Protein AF-S4PXS1-F1 (afdb_monomer_lite)

Radius of gyration: 39.93 Å; chains: 1; bounding box: 100×90×99 Å

Structure (mmCIF, N/CA/C/O backbone):
data_AF-S4PXS1-F1
#
_entry.id   AF-S4PXS1-F1
#
loop_
_atom_site.group_PDB
_atom_site.id
_atom_site.type_symbol
_atom_site.label_atom_id
_atom_site.label_alt_id
_atom_site.label_comp_id
_atom_site.label_asym_id
_atom_site.label_entity_id
_atom_site.label_seq_id
_atom_site.pdbx_PDB_ins_code
_atom_site.Cartn_x
_atom_site.Cartn_y
_atom_site.Cartn_z
_atom_site.occupancy
_atom_site.B_iso_or_equiv
_atom_site.auth_seq_id
_atom_site.auth_comp_id
_atom_site.auth_asym_id
_atom_site.auth_atom_id
_atom_site.pdbx_PDB_model_num
ATOM 1 N N . MET A 1 1 ? 38.207 -12.300 36.850 1.00 47.91 1 MET A N 1
ATOM 2 C CA . MET A 1 1 ? 37.506 -12.781 35.640 1.00 47.91 1 MET A CA 1
ATOM 3 C C . MET A 1 1 ? 36.958 -11.563 34.927 1.00 47.91 1 MET A C 1
ATOM 5 O O . MET A 1 1 ? 36.254 -10.782 35.554 1.00 47.91 1 MET A O 1
ATOM 9 N N . SER A 1 2 ? 37.405 -11.334 33.696 1.00 56.84 2 SER A N 1
ATOM 10 C CA . SER A 1 2 ? 37.106 -10.133 32.914 1.00 56.84 2 SER A CA 1
ATOM 11 C C . SER A 1 2 ? 35.795 -10.315 32.141 1.00 56.84 2 SER A C 1
ATOM 13 O O . SER A 1 2 ? 35.506 -11.409 31.664 1.00 56.84 2 SER A O 1
ATOM 15 N N . LEU A 1 3 ? 35.026 -9.233 31.973 1.00 45.31 3 LEU A N 1
ATOM 16 C CA . LEU A 1 3 ? 33.774 -9.158 31.193 1.00 45.31 3 LEU A CA 1
ATOM 17 C C . LEU A 1 3 ? 33.919 -9.594 29.717 1.00 45.31 3 LEU A C 1
ATOM 19 O O . LEU A 1 3 ? 32.920 -9.806 29.034 1.00 45.31 3 LEU A O 1
ATOM 23 N N . SER A 1 4 ? 35.150 -9.761 29.230 1.00 55.12 4 SER A N 1
ATOM 24 C CA . SER A 1 4 ? 35.475 -10.297 27.903 1.00 55.12 4 SER A CA 1
ATOM 25 C C . SER A 1 4 ? 35.312 -11.815 27.774 1.00 55.12 4 SER A C 1
ATOM 27 O O . SER A 1 4 ? 35.159 -12.309 26.659 1.00 55.12 4 SER A O 1
ATOM 29 N N . ASP A 1 5 ? 35.328 -12.557 28.884 1.00 50.19 5 ASP A N 1
ATOM 30 C CA . ASP A 1 5 ? 35.364 -14.027 28.849 1.00 50.19 5 ASP A CA 1
ATOM 31 C C . ASP A 1 5 ? 33.956 -14.650 28.804 1.00 50.19 5 ASP A C 1
ATOM 33 O O . ASP A 1 5 ? 33.804 -15.807 28.425 1.00 50.19 5 ASP A O 1
ATOM 37 N N . TYR A 1 6 ? 32.912 -13.868 29.108 1.00 51.34 6 TYR A N 1
ATOM 38 C CA . TYR A 1 6 ? 31.511 -14.311 29.080 1.00 51.34 6 TYR A CA 1
ATOM 39 C C . TYR A 1 6 ? 30.915 -14.336 27.659 1.00 51.34 6 TYR A C 1
ATOM 41 O O . TYR A 1 6 ? 30.056 -15.152 27.350 1.00 51.34 6 TYR A O 1
ATOM 49 N N . TYR A 1 7 ? 31.411 -13.492 26.748 1.00 49.41 7 TYR A N 1
ATOM 50 C CA . TYR A 1 7 ? 30.866 -13.382 25.386 1.00 49.41 7 TYR A CA 1
ATOM 51 C C . TYR A 1 7 ? 31.387 -14.438 24.400 1.00 49.41 7 TYR A C 1
ATOM 53 O O . TYR A 1 7 ? 30.907 -14.513 23.270 1.00 49.41 7 TYR A O 1
ATOM 61 N N . LYS A 1 8 ? 32.362 -15.264 24.797 1.00 50.31 8 LYS A N 1
ATOM 62 C CA . LYS A 1 8 ? 32.968 -16.276 23.916 1.00 50.31 8 LYS A CA 1
ATOM 63 C C . LYS A 1 8 ? 32.328 -17.663 24.027 1.00 50.31 8 LYS A C 1
ATOM 65 O O . LYS A 1 8 ? 32.560 -18.486 23.151 1.00 50.31 8 LYS A O 1
ATOM 70 N N . SER A 1 9 ? 31.506 -17.917 25.049 1.00 45.53 9 SER A N 1
ATOM 71 C CA . SER A 1 9 ? 30.833 -19.210 25.250 1.00 45.53 9 SER A CA 1
ATOM 72 C C . SER A 1 9 ? 29.453 -19.321 24.593 1.00 45.53 9 SER A C 1
ATOM 74 O O . SER A 1 9 ? 28.929 -20.425 24.492 1.00 45.53 9 SER A O 1
ATOM 76 N N . GLU A 1 10 ? 28.863 -18.220 24.119 1.00 45.78 10 GLU A N 1
ATOM 77 C CA . GLU A 1 10 ? 27.509 -18.227 23.531 1.00 45.78 10 GLU A CA 1
ATOM 78 C C . GLU A 1 10 ? 27.481 -18.201 21.991 1.00 45.78 10 GLU A C 1
ATOM 80 O O . GLU A 1 10 ? 26.410 -18.278 21.393 1.00 45.78 10 GLU A O 1
ATOM 85 N N . ALA A 1 11 ? 28.639 -18.145 21.322 1.00 47.44 11 ALA A N 1
ATOM 86 C CA . ALA A 1 11 ? 28.707 -18.034 19.860 1.00 47.44 11 ALA A CA 1
ATOM 87 C C . ALA A 1 11 ? 28.770 -19.377 19.096 1.00 47.44 11 ALA A C 1
ATOM 89 O O . ALA A 1 11 ? 28.552 -19.374 17.888 1.00 47.44 11 ALA A O 1
ATOM 90 N N . ASP A 1 12 ? 29.000 -20.512 19.769 1.00 45.91 12 ASP A N 1
ATOM 91 C CA . ASP A 1 12 ? 29.207 -21.823 19.113 1.00 45.91 12 ASP A CA 1
ATOM 92 C C . ASP A 1 12 ? 28.036 -22.821 19.259 1.00 45.91 12 ASP A C 1
ATOM 94 O O . ASP A 1 12 ? 28.148 -23.977 18.853 1.00 45.91 12 ASP A O 1
ATOM 98 N N . SER A 1 13 ? 26.877 -22.401 19.787 1.00 46.81 13 SER A N 1
ATOM 99 C CA . SER A 1 13 ? 25.708 -23.288 19.982 1.00 46.81 13 SER A CA 1
ATOM 100 C C . SER A 1 13 ? 24.503 -22.951 19.094 1.00 46.81 13 SER A C 1
ATOM 102 O O . SER A 1 13 ? 23.347 -23.120 19.478 1.00 46.81 13 SER A O 1
ATOM 104 N N . LEU A 1 14 ? 24.746 -22.479 17.873 1.00 50.00 14 LEU A N 1
ATOM 105 C CA . LEU A 1 14 ? 23.713 -22.351 16.846 1.00 50.00 14 LEU A CA 1
ATOM 106 C C . LEU A 1 14 ? 24.287 -22.854 15.523 1.00 50.00 14 LEU A C 1
ATOM 108 O O . LEU A 1 14 ? 25.248 -22.283 15.027 1.00 50.00 14 LEU A O 1
ATOM 112 N N . MET A 1 15 ? 23.647 -23.894 14.969 1.00 49.75 15 MET A N 1
ATOM 113 C CA . MET A 1 15 ? 23.763 -24.454 13.605 1.00 49.75 15 MET A CA 1
ATOM 114 C C . MET A 1 15 ? 24.253 -25.912 13.513 1.00 49.75 15 MET A C 1
ATOM 116 O O . MET A 1 15 ? 25.285 -26.186 12.913 1.00 49.75 15 MET A O 1
ATOM 120 N N . THR A 1 16 ? 23.440 -26.885 13.948 1.00 44.56 16 THR A N 1
ATOM 121 C CA . THR A 1 16 ? 23.387 -28.204 13.276 1.00 44.56 16 THR A CA 1
ATOM 122 C C . THR A 1 16 ? 21.965 -28.786 13.290 1.00 44.56 16 THR A C 1
ATOM 124 O O . THR A 1 16 ? 21.557 -29.478 14.214 1.00 44.56 16 THR A O 1
ATOM 127 N N . ASN A 1 17 ? 21.191 -28.552 12.226 1.00 40.53 17 ASN A N 1
ATOM 128 C CA . ASN A 1 17 ? 19.991 -29.348 11.948 1.00 40.53 17 ASN A CA 1
ATOM 129 C C . ASN A 1 17 ? 20.410 -30.605 11.169 1.00 40.53 17 ASN A C 1
ATOM 131 O O . ASN A 1 17 ? 20.487 -30.590 9.941 1.00 40.53 17 ASN A O 1
ATOM 135 N N . LYS A 1 18 ? 20.716 -31.689 11.889 1.00 44.00 18 LYS A N 1
ATOM 136 C CA . LYS A 1 18 ? 20.795 -33.047 11.330 1.00 44.00 18 LYS A CA 1
ATOM 137 C C . LYS A 1 18 ? 19.381 -33.629 11.267 1.00 44.00 18 LYS A C 1
ATOM 139 O O . LYS A 1 18 ? 18.701 -33.709 12.285 1.00 44.00 18 LYS A O 1
ATOM 144 N N . ALA A 1 19 ? 18.947 -34.038 10.078 1.00 47.81 19 ALA A N 1
ATOM 145 C CA . ALA A 1 19 ? 17.716 -34.803 9.898 1.00 47.81 19 ALA A CA 1
ATOM 146 C C . ALA A 1 19 ? 17.861 -36.204 10.530 1.00 47.81 19 ALA A C 1
ATOM 148 O O . ALA A 1 19 ? 18.870 -36.863 10.267 1.00 47.81 19 ALA A O 1
ATOM 149 N N . PRO A 1 20 ? 16.885 -36.700 11.313 1.00 44.72 20 PRO A N 1
ATOM 150 C CA . PRO A 1 20 ? 16.884 -38.091 11.732 1.00 44.72 20 PRO A CA 1
ATOM 151 C C . PRO A 1 20 ? 16.195 -38.959 10.670 1.00 44.72 20 PRO A C 1
ATOM 153 O O . PRO A 1 20 ? 15.005 -38.822 10.387 1.00 44.72 20 PRO A O 1
ATOM 156 N N . LEU A 1 21 ? 16.971 -39.868 10.081 1.00 42.31 21 LEU A N 1
ATOM 157 C CA . LEU A 1 21 ? 16.465 -41.060 9.409 1.00 42.31 21 LEU A CA 1
ATOM 158 C C . LEU A 1 21 ? 16.008 -42.064 10.477 1.00 42.31 21 LEU A C 1
ATOM 160 O O . LEU A 1 21 ? 16.771 -42.367 11.390 1.00 42.31 21 LEU A O 1
ATOM 164 N N . GLY A 1 22 ? 14.806 -42.619 10.313 1.00 39.38 22 GLY A N 1
ATOM 165 C CA . GLY A 1 22 ? 14.384 -43.852 10.983 1.00 39.38 22 GLY A CA 1
ATOM 166 C C . GLY A 1 22 ? 13.261 -43.689 12.006 1.00 39.38 22 GLY A C 1
ATOM 167 O O . GLY A 1 22 ? 13.506 -43.427 13.177 1.00 39.38 22 GLY A O 1
ATOM 168 N N . ALA A 1 23 ? 12.026 -43.962 11.583 1.00 35.59 23 ALA A N 1
ATOM 169 C CA . ALA A 1 23 ? 10.961 -44.394 12.481 1.00 35.59 23 ALA A CA 1
ATOM 170 C C . ALA A 1 23 ? 10.173 -45.513 11.791 1.00 35.59 23 ALA A C 1
ATOM 172 O O . ALA A 1 23 ? 9.651 -45.338 10.690 1.00 35.59 23 ALA A O 1
ATOM 173 N N . GLY A 1 24 ? 10.192 -46.689 12.418 1.00 34.38 24 GLY A N 1
ATOM 174 C CA . GLY A 1 24 ? 9.556 -47.909 11.942 1.00 34.38 24 GLY A CA 1
ATOM 175 C C . GLY A 1 24 ? 8.029 -47.880 12.013 1.00 34.38 24 GLY A C 1
ATOM 176 O O . GLY A 1 24 ? 7.409 -46.987 12.587 1.00 34.38 24 GLY A O 1
ATOM 177 N N . ALA A 1 25 ? 7.437 -48.906 11.408 1.00 42.06 25 ALA A N 1
ATOM 178 C CA . ALA A 1 25 ? 6.004 -49.139 11.368 1.00 42.06 25 ALA A CA 1
ATOM 179 C C . ALA A 1 25 ? 5.451 -49.511 12.753 1.00 42.06 25 ALA A C 1
ATOM 181 O O . ALA A 1 25 ? 5.918 -50.467 13.368 1.00 42.06 25 ALA A O 1
ATOM 182 N N . MET A 1 26 ? 4.400 -48.816 13.196 1.00 39.91 26 MET A N 1
ATOM 183 C CA . MET A 1 26 ? 3.559 -49.243 14.314 1.00 39.91 26 MET A CA 1
ATOM 184 C C . MET A 1 26 ? 2.088 -49.244 13.895 1.00 39.91 26 MET A C 1
ATOM 186 O O . MET A 1 26 ? 1.583 -48.299 13.290 1.00 39.91 26 MET A O 1
ATOM 190 N N . LYS A 1 27 ? 1.444 -50.378 14.182 1.00 38.44 27 LYS A N 1
ATOM 191 C CA . LYS A 1 27 ? 0.031 -50.695 13.949 1.00 38.44 27 LYS A CA 1
ATOM 192 C C . LYS A 1 27 ? -0.872 -49.944 14.941 1.00 38.44 27 LYS A C 1
ATOM 194 O O . LYS A 1 27 ? -0.401 -49.420 15.943 1.00 38.44 27 LYS A O 1
ATOM 199 N N . GLY A 1 28 ? -2.166 -49.891 14.613 1.00 37.16 28 GLY A N 1
ATOM 200 C CA . GLY A 1 28 ? -3.180 -49.020 15.217 1.00 37.16 28 GLY A CA 1
ATOM 201 C C . GLY A 1 28 ? -3.486 -49.243 16.701 1.00 37.16 28 GLY A C 1
ATOM 202 O O . GLY A 1 28 ? -3.228 -50.313 17.234 1.00 37.16 28 GLY A O 1
ATOM 203 N N . ASN A 1 29 ? -4.116 -48.257 17.350 1.00 34.06 29 ASN A N 1
ATOM 204 C CA . ASN A 1 29 ? -5.573 -48.233 17.548 1.00 34.06 29 ASN A CA 1
ATOM 205 C C . ASN A 1 29 ? -6.052 -46.860 18.091 1.00 34.06 29 ASN A C 1
ATOM 207 O O . ASN A 1 29 ? -5.379 -46.251 18.912 1.00 34.06 29 ASN A O 1
ATOM 211 N N . THR A 1 30 ? -7.224 -46.425 17.611 1.00 42.91 30 THR A N 1
ATOM 212 C CA . THR A 1 30 ? -8.261 -45.545 18.216 1.00 42.91 30 THR A CA 1
ATOM 213 C C . THR A 1 30 ? -7.906 -44.305 19.061 1.00 42.91 30 THR A C 1
ATOM 215 O O . THR A 1 30 ? -7.414 -44.420 20.178 1.00 42.91 30 THR A O 1
ATOM 218 N N . GLY A 1 31 ? -8.402 -43.134 18.626 1.00 34.78 31 GLY A N 1
ATOM 219 C CA . GLY A 1 31 ? -8.625 -41.961 19.487 1.00 34.78 31 GLY A CA 1
ATOM 220 C C . GLY A 1 31 ? -9.118 -40.729 18.716 1.00 34.78 31 GLY A C 1
ATOM 221 O O . GLY A 1 31 ? -8.363 -40.112 17.978 1.00 34.78 31 GLY A O 1
ATOM 222 N N . LEU A 1 32 ? -10.403 -40.407 18.859 1.00 44.47 32 LEU A N 1
ATOM 223 C CA . LEU A 1 32 ? -11.134 -39.283 18.258 1.00 44.47 32 LEU A CA 1
ATOM 224 C C . LEU A 1 32 ? -10.463 -37.914 18.465 1.00 44.47 32 LEU A C 1
ATOM 226 O O . LEU A 1 32 ? -10.282 -37.550 19.613 1.00 44.47 32 LEU A O 1
ATOM 230 N N . LEU A 1 33 ? -10.246 -37.138 17.391 1.00 34.84 33 LEU A N 1
ATOM 231 C CA . LEU A 1 33 ? -10.458 -35.675 17.290 1.00 34.84 33 LEU A CA 1
ATOM 232 C C . LEU A 1 33 ? -10.360 -35.272 15.797 1.00 34.84 33 LEU A C 1
ATOM 234 O O . LEU A 1 33 ? -9.274 -35.069 15.261 1.00 34.84 33 LEU A O 1
ATOM 238 N N . HIS A 1 34 ? -11.498 -35.198 15.095 1.00 39.75 34 HIS A N 1
ATOM 239 C CA . HIS A 1 34 ? -11.547 -34.722 13.706 1.00 39.75 34 HIS A CA 1
ATOM 240 C C . HIS A 1 34 ? -11.561 -33.188 13.665 1.00 39.75 34 HIS A C 1
ATOM 242 O O . HIS A 1 34 ? -12.463 -32.547 14.199 1.00 39.75 34 HIS A O 1
ATOM 248 N N . SER A 1 35 ? -10.577 -32.609 12.980 1.00 38.78 35 SER A N 1
ATOM 249 C CA . SER A 1 35 ? -10.594 -31.229 12.498 1.00 38.78 35 SER A CA 1
ATOM 250 C C . SER A 1 35 ? -11.645 -31.071 11.384 1.00 38.78 35 SER A C 1
ATOM 252 O O . SER A 1 35 ? -11.821 -31.993 10.578 1.00 38.78 35 SER A O 1
ATOM 254 N N . PRO A 1 36 ? -12.351 -29.928 11.268 1.00 45.66 36 PRO A N 1
ATOM 255 C CA . PRO A 1 36 ? -13.297 -29.719 10.180 1.00 45.66 36 PRO A CA 1
ATOM 256 C C . PRO A 1 36 ? -12.521 -29.424 8.892 1.00 45.66 36 PRO A C 1
ATOM 258 O O . PRO A 1 36 ? -12.294 -28.279 8.505 1.00 45.66 36 PRO A O 1
ATOM 261 N N . THR A 1 37 ? -12.089 -30.484 8.215 1.00 43.41 37 THR A N 1
ATOM 262 C CA . THR A 1 37 ? -11.590 -30.396 6.845 1.00 43.41 37 THR A CA 1
ATOM 263 C C . THR A 1 37 ? -12.797 -30.156 5.945 1.00 43.41 37 THR A C 1
ATOM 265 O O . THR A 1 37 ? -13.594 -31.062 5.708 1.00 43.41 37 THR A O 1
ATOM 268 N N . ALA A 1 38 ? -12.963 -2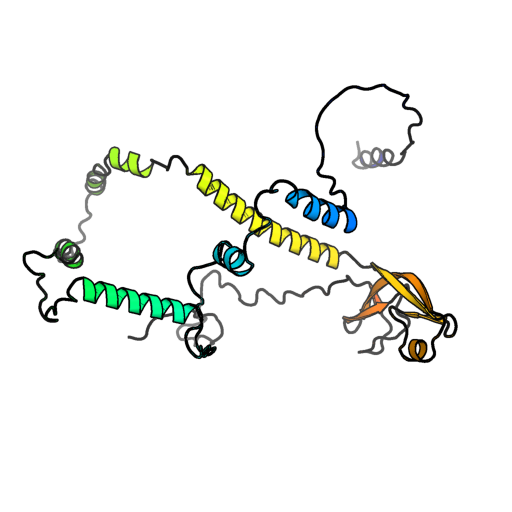8.926 5.458 1.00 49.62 38 ALA A N 1
ATOM 269 C CA . ALA A 1 38 ? -13.965 -28.594 4.452 1.00 49.62 38 ALA A CA 1
ATOM 270 C C . ALA A 1 38 ? -13.635 -29.329 3.142 1.00 49.62 38 ALA A C 1
ATOM 272 O O . ALA A 1 38 ? -12.914 -28.820 2.282 1.00 49.62 38 ALA A O 1
ATOM 273 N N . GLN A 1 39 ? -14.150 -30.549 2.991 1.00 53.81 39 GLN A N 1
ATOM 274 C CA . GLN A 1 39 ? -14.165 -31.243 1.711 1.00 53.81 39 GLN A CA 1
ATOM 275 C C . GLN A 1 39 ? -15.005 -30.402 0.744 1.00 53.81 39 GLN A C 1
ATOM 277 O O . GLN A 1 39 ? -16.211 -30.227 0.923 1.00 53.81 39 GLN A O 1
ATOM 282 N N . ARG A 1 40 ? -14.351 -29.819 -0.266 1.00 54.81 40 ARG A N 1
ATOM 283 C CA . ARG A 1 40 ? -15.022 -29.135 -1.374 1.00 54.81 40 ARG A CA 1
ATOM 284 C C . ARG A 1 40 ? -15.796 -30.179 -2.175 1.00 54.81 40 ARG A C 1
ATOM 286 O O . ARG A 1 40 ? -15.247 -30.796 -3.081 1.00 54.81 40 ARG A O 1
ATOM 293 N N . LEU A 1 41 ? -17.059 -30.385 -1.815 1.00 64.44 41 LEU A N 1
ATOM 294 C CA . LEU A 1 41 ? -17.999 -31.136 -2.638 1.00 64.44 41 LEU A CA 1
ATOM 295 C C . LEU A 1 41 ? -18.102 -30.452 -4.002 1.00 64.44 41 LEU A C 1
ATOM 297 O O . LEU A 1 41 ? -18.240 -29.229 -4.085 1.00 64.44 41 LEU A O 1
ATOM 301 N N . THR A 1 42 ? -18.011 -31.246 -5.061 1.00 72.38 42 THR A N 1
ATOM 302 C CA . THR A 1 42 ? -18.202 -30.768 -6.433 1.00 72.38 42 THR A CA 1
ATOM 303 C C . THR A 1 42 ? -19.670 -30.386 -6.643 1.00 72.38 42 THR A C 1
ATOM 305 O O . THR A 1 42 ? -20.563 -30.961 -6.015 1.00 72.38 42 THR A O 1
ATOM 308 N N . ASP A 1 43 ? -19.949 -29.400 -7.501 1.00 61.31 43 ASP A N 1
ATOM 309 C CA . ASP A 1 43 ? -21.316 -28.879 -7.688 1.00 61.31 43 ASP A CA 1
ATOM 310 C C . ASP A 1 43 ? -22.316 -29.957 -8.139 1.00 61.31 43 ASP A C 1
ATOM 312 O O . ASP A 1 43 ? -23.495 -29.908 -7.789 1.00 61.31 43 ASP A O 1
ATOM 316 N N . THR A 1 44 ? -21.839 -31.003 -8.815 1.00 72.38 44 THR A N 1
ATOM 317 C CA . THR A 1 44 ? -22.640 -32.174 -9.191 1.00 72.38 44 THR A CA 1
ATOM 318 C C . THR A 1 44 ? -23.119 -32.979 -7.978 1.00 72.38 44 THR A C 1
ATOM 320 O O . THR A 1 44 ? -24.274 -33.400 -7.945 1.00 72.38 44 THR A O 1
ATOM 323 N N . GLN A 1 45 ? -22.289 -33.132 -6.941 1.00 70.75 45 GLN A N 1
ATOM 324 C CA . GLN A 1 45 ? -22.657 -33.811 -5.690 1.00 70.75 45 GLN A CA 1
ATOM 325 C C . GLN A 1 45 ? -23.611 -32.978 -4.822 1.00 70.75 45 GLN A C 1
ATOM 327 O O . GLN A 1 45 ? -24.411 -33.519 -4.059 1.00 70.75 45 GLN A O 1
ATOM 332 N N . ARG A 1 46 ? -23.569 -31.646 -4.941 1.00 69.81 46 ARG A N 1
ATOM 333 C CA . ARG A 1 46 ? -24.543 -30.764 -4.279 1.00 69.81 46 ARG A CA 1
ATOM 334 C C . ARG A 1 46 ? -25.931 -30.881 -4.906 1.00 69.81 46 ARG A C 1
ATOM 336 O O . ARG A 1 46 ? -26.923 -30.953 -4.183 1.00 69.81 46 ARG A O 1
ATOM 343 N N . LEU A 1 47 ? -25.996 -30.959 -6.234 1.00 69.00 47 LEU A N 1
ATOM 344 C CA . LEU A 1 47 ? -27.249 -31.109 -6.979 1.00 69.00 47 LEU A CA 1
ATOM 345 C C . LEU A 1 47 ? -27.904 -32.486 -6.764 1.00 69.00 47 LEU A C 1
ATOM 347 O O . LEU A 1 47 ? -29.127 -32.574 -6.632 1.00 69.00 47 LEU A O 1
ATOM 351 N N . SER A 1 48 ? -27.119 -33.562 -6.652 1.00 69.88 48 SER A N 1
ATOM 352 C CA . SER A 1 48 ? -27.657 -34.900 -6.352 1.00 69.88 48 SER A 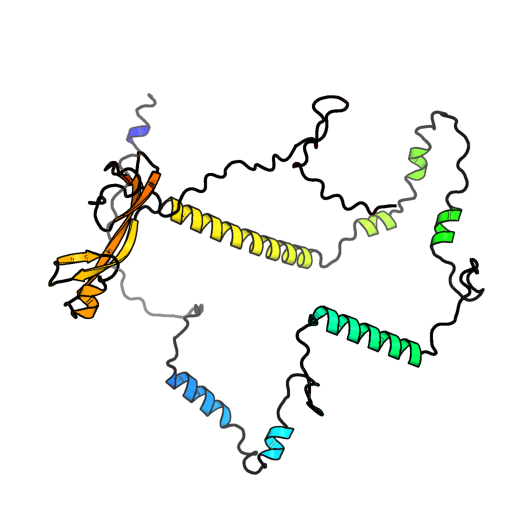CA 1
ATOM 353 C C . SER A 1 48 ? -28.213 -35.017 -4.925 1.00 69.88 48 SER A C 1
ATOM 355 O O . SER A 1 48 ? -29.210 -35.700 -4.694 1.00 69.88 48 SER A O 1
ATOM 357 N N . ASN A 1 49 ? -27.632 -34.301 -3.960 1.00 70.44 49 ASN A N 1
ATOM 358 C CA . ASN A 1 49 ? -28.138 -34.291 -2.586 1.00 70.44 49 ASN A CA 1
ATOM 359 C C . ASN A 1 49 ? -29.446 -33.498 -2.443 1.00 70.44 49 ASN A C 1
ATOM 361 O O . ASN A 1 49 ? -30.323 -33.909 -1.689 1.00 70.44 49 ASN A O 1
ATOM 365 N N . LEU A 1 50 ? -29.631 -32.419 -3.212 1.00 62.03 50 LEU A N 1
ATOM 366 C CA . LEU A 1 50 ? -30.894 -31.667 -3.252 1.00 62.03 50 LEU A CA 1
ATOM 367 C C . LEU A 1 50 ? -32.048 -32.482 -3.856 1.00 62.03 50 LEU A C 1
ATOM 369 O O . LEU A 1 50 ? -33.194 -32.347 -3.434 1.00 62.03 50 LEU A O 1
ATOM 373 N N . THR A 1 51 ? -31.753 -33.349 -4.824 1.00 60.00 51 THR A N 1
ATOM 374 C CA . THR A 1 51 ? -32.766 -34.184 -5.487 1.00 60.00 51 THR A CA 1
ATOM 375 C C . THR A 1 51 ? -33.159 -35.410 -4.658 1.00 60.00 51 THR A C 1
ATOM 377 O O . THR A 1 51 ? -34.321 -35.812 -4.688 1.00 60.00 51 THR A O 1
ATOM 380 N N . ASN A 1 52 ? -32.248 -35.967 -3.852 1.00 53.28 52 ASN A N 1
ATOM 381 C CA . ASN A 1 52 ? -32.552 -37.115 -2.989 1.00 53.28 52 ASN A CA 1
ATOM 382 C C . ASN A 1 52 ? -33.353 -36.766 -1.720 1.00 53.28 52 ASN A C 1
ATOM 384 O O . ASN A 1 52 ? -34.053 -37.636 -1.207 1.00 53.28 52 ASN A O 1
ATOM 388 N N . VAL A 1 53 ? -33.331 -35.516 -1.239 1.00 51.91 53 VAL A N 1
ATOM 389 C CA . VAL A 1 53 ? -34.153 -35.084 -0.084 1.00 51.91 53 VAL A CA 1
ATOM 390 C C . VAL A 1 53 ? -35.660 -35.109 -0.403 1.00 51.91 53 VAL A C 1
ATOM 392 O O . VAL A 1 53 ? -36.480 -35.245 0.500 1.00 51.91 53 VAL A O 1
ATOM 395 N N . ASN A 1 54 ? -36.043 -35.088 -1.684 1.00 48.97 54 ASN A N 1
ATOM 396 C CA . ASN A 1 54 ? -37.444 -35.091 -2.119 1.00 48.97 54 ASN A CA 1
ATOM 397 C C . ASN A 1 54 ? -38.074 -36.483 -2.317 1.00 48.97 54 ASN A C 1
ATOM 399 O O . ASN A 1 54 ? -39.216 -36.560 -2.762 1.00 48.97 54 ASN A O 1
ATOM 403 N N . LYS A 1 55 ? -37.387 -37.582 -1.977 1.00 45.56 55 LYS A N 1
ATOM 404 C CA . LYS A 1 55 ? -37.935 -38.945 -2.143 1.00 45.56 55 LYS A CA 1
ATOM 405 C C . LYS A 1 55 ? -38.820 -39.440 -0.991 1.00 45.56 55 LYS A C 1
ATOM 407 O O . LYS A 1 55 ? -39.439 -40.483 -1.127 1.00 45.56 55 LYS A O 1
ATOM 412 N N . ASN A 1 56 ? -38.942 -38.695 0.109 1.00 46.47 56 ASN A N 1
ATOM 413 C CA . ASN A 1 56 ? -39.721 -39.132 1.278 1.00 46.47 56 ASN A CA 1
ATOM 414 C C . ASN A 1 56 ? -41.138 -38.532 1.363 1.00 46.47 56 ASN A C 1
ATOM 416 O O . ASN A 1 56 ? -41.670 -38.380 2.458 1.00 46.47 56 ASN A O 1
ATOM 420 N N . ASN A 1 57 ? -41.773 -38.187 0.239 1.00 47.25 57 ASN A N 1
ATOM 421 C CA . ASN A 1 57 ? -43.164 -37.713 0.248 1.00 47.25 57 ASN A CA 1
ATOM 422 C C . ASN A 1 57 ? -43.953 -38.168 -0.992 1.00 47.25 57 ASN A C 1
ATOM 424 O O . ASN A 1 57 ? -44.480 -37.364 -1.759 1.00 47.25 57 ASN A O 1
ATOM 428 N N . ASP A 1 58 ? -44.110 -39.482 -1.148 1.00 48.09 58 ASP A N 1
ATOM 429 C CA . ASP A 1 58 ? -44.931 -40.111 -2.199 1.00 48.09 58 ASP A CA 1
ATOM 430 C C . ASP A 1 58 ? -46.457 -39.984 -1.980 1.00 48.09 58 ASP A C 1
ATOM 432 O O . ASP A 1 58 ? -47.245 -40.797 -2.455 1.00 48.09 58 ASP A O 1
ATOM 436 N N . LYS A 1 59 ? -46.928 -38.936 -1.289 1.00 48.81 59 LYS A N 1
ATOM 437 C CA . LYS A 1 59 ? -48.370 -38.701 -1.061 1.00 48.81 59 LYS A CA 1
ATOM 438 C C . LYS A 1 59 ? -48.924 -37.389 -1.625 1.00 48.81 59 LYS A C 1
ATOM 440 O O . LYS A 1 59 ? -50.053 -37.024 -1.318 1.00 48.81 59 LYS A O 1
ATOM 445 N N . LEU A 1 60 ? -48.165 -36.685 -2.468 1.00 53.00 60 LEU A N 1
ATOM 446 C CA . LEU A 1 60 ? -48.490 -35.319 -2.922 1.00 53.00 60 LEU A CA 1
ATOM 447 C C . LEU A 1 60 ? -48.472 -35.130 -4.450 1.00 53.00 60 LEU A C 1
ATOM 449 O O . LEU A 1 60 ? -48.259 -34.020 -4.949 1.00 53.00 60 LEU A O 1
ATOM 453 N N . GLN A 1 61 ? -48.702 -36.203 -5.209 1.00 52.91 61 GLN A N 1
ATOM 454 C CA . GLN A 1 61 ? -48.658 -36.142 -6.674 1.00 52.91 61 GLN A CA 1
ATOM 455 C C . GLN A 1 61 ? -49.947 -35.630 -7.343 1.00 52.91 61 GLN A C 1
ATOM 457 O O . GLN A 1 61 ? -49.889 -35.280 -8.514 1.00 52.91 61 GLN A O 1
ATOM 462 N N . ASN A 1 62 ? -51.058 -35.446 -6.614 1.00 57.84 62 ASN A N 1
ATOM 463 C CA . ASN A 1 62 ? -52.345 -35.039 -7.211 1.00 57.84 62 ASN A CA 1
ATOM 464 C C . ASN A 1 62 ? -52.927 -33.715 -6.675 1.00 57.84 62 ASN A C 1
ATOM 466 O O . ASN A 1 62 ? -54.142 -33.557 -6.641 1.00 57.84 62 ASN A O 1
ATOM 470 N N . GLN A 1 63 ? -52.095 -32.760 -6.248 1.00 59.94 63 GLN A N 1
ATOM 471 C CA . GLN A 1 63 ? -52.578 -31.417 -5.884 1.00 59.94 63 GLN A CA 1
ATOM 472 C C . GLN A 1 63 ? -52.322 -30.412 -7.005 1.00 59.94 63 GLN A C 1
ATOM 474 O O . GLN A 1 63 ? -51.222 -30.358 -7.567 1.00 59.94 63 GLN A O 1
ATOM 479 N N . SER A 1 64 ? -53.341 -29.605 -7.301 1.00 73.44 64 SER A N 1
ATOM 480 C CA . SER A 1 64 ? -53.282 -28.542 -8.305 1.00 73.44 64 SER A CA 1
ATOM 481 C C . SER A 1 64 ? -52.193 -27.521 -7.954 1.00 73.44 64 SER A C 1
ATOM 483 O O . SER A 1 64 ? -51.918 -27.253 -6.782 1.00 73.44 64 SER A O 1
ATOM 485 N N . LEU A 1 65 ? -51.582 -26.901 -8.970 1.00 65.94 65 LEU A N 1
ATOM 486 C CA . LEU A 1 65 ? -50.595 -25.825 -8.792 1.00 65.94 65 LEU A CA 1
ATOM 487 C C . LEU A 1 65 ? -51.126 -24.687 -7.900 1.00 65.94 65 LEU A C 1
ATOM 489 O O . LEU A 1 65 ? -50.357 -24.087 -7.152 1.00 65.94 65 LEU A O 1
ATOM 493 N N . ALA A 1 66 ? -52.439 -24.439 -7.919 1.00 68.50 66 ALA A N 1
ATOM 494 C CA . ALA A 1 66 ? -53.086 -23.445 -7.066 1.00 68.50 66 ALA A CA 1
ATOM 495 C C . ALA A 1 66 ? -53.035 -23.809 -5.566 1.00 68.50 66 ALA A C 1
ATOM 497 O O . ALA A 1 66 ? -52.803 -22.935 -4.729 1.00 68.50 66 ALA A O 1
ATOM 498 N N . GLU A 1 67 ? -53.180 -25.090 -5.216 1.00 68.00 67 GLU A N 1
ATOM 499 C CA . GLU A 1 67 ? -53.131 -25.559 -3.821 1.00 68.00 67 GLU A CA 1
ATOM 500 C C . GLU A 1 67 ? -51.709 -25.536 -3.257 1.00 68.00 67 GLU A C 1
ATOM 502 O O . GLU A 1 67 ? -51.505 -25.190 -2.093 1.00 68.00 67 GLU A O 1
ATOM 507 N N . LYS A 1 68 ? -50.699 -25.813 -4.092 1.00 65.94 68 LYS A N 1
ATOM 508 C CA . LYS A 1 68 ? -49.286 -25.719 -3.685 1.00 65.94 68 LYS A CA 1
ATOM 509 C C . LYS A 1 68 ? -48.858 -24.283 -3.373 1.00 65.94 68 LYS A C 1
ATOM 511 O O . LYS A 1 68 ? -48.064 -24.073 -2.460 1.00 65.94 68 LYS A O 1
ATOM 516 N N . VAL A 1 69 ? -49.400 -23.294 -4.088 1.00 69.25 69 VAL A N 1
ATOM 517 C CA . VAL A 1 69 ? -49.129 -21.870 -3.821 1.00 69.25 69 VAL A CA 1
ATOM 518 C C . VAL A 1 69 ? -49.815 -21.411 -2.531 1.00 69.25 69 VAL A C 1
ATOM 520 O O . VAL A 1 69 ? -49.199 -20.699 -1.737 1.00 69.25 69 VAL A O 1
ATOM 523 N N . ALA A 1 70 ? -51.048 -21.863 -2.280 1.00 68.12 70 ALA A N 1
ATOM 524 C CA . ALA A 1 70 ? -51.804 -21.516 -1.075 1.00 68.12 70 ALA A CA 1
ATOM 525 C C . ALA A 1 70 ? -51.180 -22.067 0.222 1.00 68.12 70 ALA A C 1
ATOM 527 O O . ALA A 1 70 ? -51.247 -21.405 1.255 1.00 68.12 70 ALA A O 1
ATOM 528 N N . ASN A 1 71 ? -50.534 -23.235 0.155 1.00 68.31 71 ASN A N 1
ATOM 529 C CA . ASN A 1 71 ? -49.959 -23.926 1.315 1.00 68.31 71 ASN A CA 1
ATOM 530 C C . ASN A 1 71 ? -48.454 -23.662 1.525 1.00 68.31 71 ASN A C 1
ATOM 532 O O . ASN A 1 71 ? -47.815 -24.330 2.339 1.00 68.31 71 ASN A O 1
ATOM 536 N N . SER A 1 72 ? -47.867 -22.699 0.808 1.00 65.75 72 SER A N 1
ATOM 537 C CA . SER A 1 72 ? -46.455 -22.340 0.979 1.00 65.75 72 SER A CA 1
ATOM 538 C C . SER A 1 72 ? -46.253 -21.364 2.157 1.00 65.75 72 SER A C 1
ATOM 540 O O . SER A 1 72 ? -47.025 -20.413 2.310 1.00 65.75 72 SER A O 1
ATOM 542 N N . PRO A 1 73 ? -45.238 -21.563 3.022 1.00 58.59 73 PRO A N 1
ATOM 543 C CA . PRO A 1 73 ? -44.962 -20.653 4.131 1.00 58.59 73 PRO A CA 1
ATOM 544 C C . PRO A 1 73 ? -44.490 -19.293 3.597 1.00 58.59 73 PRO A C 1
ATOM 546 O O . PRO A 1 73 ? -43.399 -19.162 3.046 1.00 58.59 73 PRO A O 1
ATOM 549 N N . THR A 1 74 ? -45.317 -18.260 3.760 1.00 63.28 74 THR A N 1
ATOM 550 C CA . THR A 1 74 ? -45.009 -16.895 3.312 1.00 63.28 74 THR A CA 1
ATOM 551 C C . THR A 1 74 ? -44.236 -16.113 4.374 1.00 63.28 74 THR A C 1
ATOM 553 O O . THR A 1 74 ? -44.685 -16.011 5.520 1.00 63.28 74 THR A O 1
ATOM 556 N N . LEU A 1 75 ? -43.123 -15.485 3.983 1.00 46.53 75 LEU A N 1
ATOM 557 C CA . LEU A 1 75 ? -42.440 -14.473 4.791 1.00 46.53 75 LEU A CA 1
ATOM 558 C C . LEU A 1 75 ? -43.339 -13.234 4.942 1.00 46.53 75 LEU A C 1
ATOM 560 O O . LEU A 1 75 ? -43.577 -12.515 3.978 1.00 46.53 75 LEU A O 1
ATOM 564 N N . GLY A 1 76 ? -43.798 -12.969 6.166 1.00 53.62 76 GLY A N 1
ATOM 565 C CA . GLY A 1 76 ? -44.435 -11.707 6.547 1.00 53.62 76 GLY A CA 1
ATOM 566 C C . GLY A 1 76 ? -45.889 -11.543 6.087 1.00 53.62 76 GLY A C 1
ATOM 567 O O . GLY A 1 76 ? -46.225 -11.562 4.905 1.00 53.62 76 GLY A O 1
ATOM 568 N N . LYS A 1 77 ? -46.791 -11.282 7.039 1.00 58.66 77 LYS A N 1
ATOM 569 C CA . LYS A 1 77 ? -48.137 -10.779 6.729 1.00 58.66 77 LYS A CA 1
ATOM 570 C C . LYS A 1 77 ? -48.026 -9.332 6.240 1.00 58.66 77 LYS A C 1
ATOM 572 O O . LYS A 1 77 ? -48.080 -8.411 7.048 1.00 58.66 77 LYS A O 1
ATOM 577 N N . GLY A 1 78 ? -47.907 -9.126 4.929 1.00 52.41 78 GLY A N 1
ATOM 578 C CA . GLY A 1 78 ? -48.222 -7.829 4.329 1.00 52.41 78 GLY A CA 1
ATOM 579 C C . GLY A 1 78 ? -47.335 -7.387 3.175 1.00 52.41 78 GLY A C 1
ATOM 580 O O . GLY A 1 78 ? -46.508 -6.502 3.345 1.00 52.41 78 GLY A O 1
ATOM 581 N N . PHE A 1 79 ? -47.621 -7.890 1.977 1.00 53.72 79 PHE A N 1
ATOM 582 C CA . PHE A 1 79 ? -47.541 -7.067 0.769 1.00 53.72 79 PHE A CA 1
ATOM 583 C C . PHE A 1 79 ? -48.612 -7.530 -0.224 1.00 53.72 79 PHE A C 1
ATOM 585 O O . PHE A 1 79 ? -48.340 -8.173 -1.232 1.00 53.72 79 PHE A O 1
ATOM 592 N N . ARG A 1 80 ? -49.883 -7.273 0.108 1.00 49.34 80 ARG A N 1
ATOM 593 C CA . ARG A 1 80 ? -50.967 -7.385 -0.873 1.00 49.34 80 ARG A CA 1
ATOM 594 C C . ARG A 1 80 ? -51.098 -6.027 -1.551 1.00 49.34 80 ARG A C 1
ATOM 596 O O . ARG A 1 80 ? -51.695 -5.120 -0.980 1.00 49.34 80 ARG A O 1
ATOM 603 N N . LEU A 1 81 ? -50.532 -5.893 -2.749 1.00 49.62 81 LEU A N 1
ATOM 604 C CA . LEU A 1 81 ? -50.821 -4.788 -3.665 1.00 49.62 81 LEU A CA 1
ATOM 605 C C . LEU A 1 81 ? -52.275 -4.919 -4.141 1.00 49.62 81 LEU A C 1
ATOM 607 O O . LEU A 1 81 ? -52.557 -5.487 -5.192 1.00 49.62 81 LEU A O 1
ATOM 611 N N . LYS A 1 82 ? -53.222 -4.444 -3.331 1.00 46.84 82 LYS A N 1
ATOM 612 C CA . LYS A 1 82 ? -54.539 -4.042 -3.826 1.00 46.84 82 LYS A CA 1
ATOM 613 C C . LYS A 1 82 ? -54.471 -2.533 -4.055 1.00 46.84 82 LYS A C 1
ATOM 615 O O . LYS A 1 82 ? -54.389 -1.781 -3.090 1.00 46.84 82 LYS A O 1
ATOM 620 N N . GLY A 1 83 ? -54.486 -2.124 -5.322 1.00 53.78 83 GLY A N 1
ATOM 621 C CA . GLY A 1 83 ? -54.349 -0.728 -5.750 1.00 53.78 83 GLY A CA 1
ATOM 622 C C . GLY A 1 83 ? -52.932 -0.376 -6.211 1.00 53.78 83 GLY A C 1
ATOM 623 O O . GLY A 1 83 ? -51.962 -1.027 -5.820 1.00 53.78 83 GLY A O 1
ATOM 624 N N . SER A 1 84 ? -52.826 0.633 -7.079 1.00 57.56 84 SER A N 1
ATOM 625 C CA . SER A 1 84 ? -51.570 1.182 -7.604 1.00 57.56 84 SER A CA 1
ATOM 626 C C . SER A 1 84 ? -50.699 1.712 -6.459 1.00 57.56 84 SER A C 1
ATOM 628 O O . SER A 1 84 ? -50.839 2.855 -6.028 1.00 57.56 84 SER A O 1
ATOM 630 N N . GLY A 1 85 ? -49.832 0.854 -5.921 1.00 57.59 85 GLY A N 1
ATOM 631 C CA . GLY A 1 85 ? -48.915 1.189 -4.839 1.00 57.59 85 GLY A CA 1
ATOM 632 C C . GLY A 1 85 ? -47.793 2.084 -5.343 1.00 57.59 85 GLY A C 1
ATOM 633 O O . GLY A 1 85 ? -46.777 1.587 -5.822 1.00 57.59 85 GLY A O 1
ATOM 634 N N . PHE A 1 86 ? -47.975 3.397 -5.235 1.00 63.31 86 PHE A N 1
ATOM 635 C CA . PHE A 1 86 ? -46.895 4.354 -5.436 1.00 63.31 86 PHE A CA 1
ATOM 636 C C . PHE A 1 86 ? -45.925 4.238 -4.254 1.00 63.31 86 PHE A C 1
ATOM 638 O O . PHE A 1 86 ? -46.318 4.410 -3.098 1.00 63.31 86 PHE A O 1
ATOM 645 N N . VAL A 1 87 ? -44.671 3.877 -4.523 1.00 59.72 87 VAL A N 1
ATOM 646 C CA . VAL A 1 87 ? -43.625 3.866 -3.496 1.00 59.72 87 VAL A CA 1
ATOM 647 C C . VAL A 1 87 ? -43.039 5.265 -3.449 1.00 59.72 87 VAL A C 1
ATOM 649 O O . VAL A 1 87 ? -42.318 5.669 -4.355 1.00 59.72 87 VAL A O 1
ATOM 652 N N . ASP A 1 88 ? -43.359 6.003 -2.395 1.00 61.25 88 ASP A N 1
ATOM 653 C CA . ASP A 1 88 ? -42.734 7.290 -2.132 1.00 61.25 88 ASP A CA 1
ATOM 654 C C . ASP A 1 88 ? -41.329 7.071 -1.538 1.00 61.25 88 ASP A C 1
ATOM 656 O O . ASP A 1 88 ? -41.183 6.547 -0.428 1.00 61.25 88 ASP A O 1
ATOM 660 N N . LEU A 1 89 ? -40.291 7.402 -2.315 1.00 70.06 89 LEU A N 1
ATOM 661 C CA . LEU A 1 89 ? -38.881 7.327 -1.905 1.00 70.06 89 LEU A CA 1
ATOM 662 C C . LEU A 1 89 ? -38.426 8.578 -1.137 1.00 70.06 89 LEU A C 1
ATOM 664 O O . LEU A 1 89 ? -37.303 8.595 -0.635 1.00 70.06 89 LEU A O 1
ATOM 668 N N . SER A 1 90 ? -39.264 9.615 -1.035 1.00 73.31 90 SER A N 1
ATOM 669 C CA . SER A 1 90 ? -38.909 10.853 -0.334 1.00 73.31 90 SER A CA 1
ATOM 670 C C . SER A 1 90 ? -38.886 10.692 1.192 1.00 73.31 90 SER A C 1
ATOM 672 O O . SER A 1 90 ? -38.215 11.455 1.884 1.00 73.31 90 SER A O 1
ATOM 674 N N . MET A 1 91 ? -39.560 9.664 1.724 1.00 68.81 91 MET A N 1
ATOM 675 C CA . MET A 1 91 ? -39.673 9.421 3.162 1.00 68.81 91 MET A CA 1
ATOM 676 C C . MET A 1 91 ? -38.818 8.240 3.625 1.00 68.81 91 MET A C 1
ATOM 678 O O . MET A 1 91 ? -38.964 7.100 3.168 1.00 68.81 91 MET A O 1
ATOM 682 N N . SER A 1 92 ? -37.946 8.492 4.603 1.00 80.00 92 SER A N 1
ATOM 683 C CA . SER A 1 92 ? -37.088 7.453 5.178 1.00 80.00 92 SER A CA 1
ATOM 684 C C . SER A 1 92 ? -37.908 6.366 5.892 1.00 80.00 92 SER A C 1
ATOM 686 O O . SER A 1 92 ? -38.997 6.604 6.422 1.00 80.00 92 SER A O 1
ATOM 688 N N . TYR A 1 93 ? -37.376 5.140 5.950 1.00 76.25 93 TYR A N 1
ATOM 689 C CA . TYR A 1 93 ? -38.028 4.021 6.647 1.00 76.25 93 TYR A CA 1
ATOM 690 C C . TYR A 1 93 ? -38.328 4.338 8.125 1.00 76.25 93 TYR A C 1
ATOM 692 O O . TYR A 1 93 ? -39.385 3.967 8.636 1.00 76.25 93 TYR A O 1
ATOM 700 N N . SER A 1 94 ? -37.433 5.084 8.784 1.00 77.25 94 SER A N 1
ATOM 701 C CA . SER A 1 94 ? -37.604 5.523 10.173 1.00 77.25 94 SER A CA 1
ATOM 702 C C . SER A 1 94 ? -38.821 6.443 10.342 1.00 77.25 94 SER A C 1
ATOM 704 O O . SER A 1 94 ? -39.660 6.210 11.215 1.00 77.25 94 SER A O 1
ATOM 706 N N . GLN A 1 95 ? -38.990 7.423 9.447 1.00 82.38 95 GLN A N 1
ATOM 707 C CA . GLN A 1 95 ? -40.135 8.342 9.463 1.00 82.38 95 GLN A CA 1
ATOM 708 C C . GLN A 1 95 ? -41.463 7.606 9.245 1.00 82.38 95 GLN A C 1
ATOM 710 O O . GLN A 1 95 ? -42.404 7.807 10.010 1.00 82.38 95 GLN A O 1
ATOM 715 N N . ARG A 1 96 ? -41.519 6.667 8.289 1.00 79.81 96 ARG A N 1
ATOM 716 C CA . ARG A 1 96 ? -42.730 5.860 8.042 1.00 79.81 96 ARG A CA 1
ATOM 717 C C . ARG A 1 96 ? -43.126 5.002 9.244 1.00 79.81 96 ARG A C 1
ATOM 719 O O . ARG A 1 96 ? -44.311 4.859 9.546 1.00 79.81 96 ARG A O 1
ATOM 726 N N . ASN A 1 97 ? -42.150 4.437 9.956 1.00 82.38 97 ASN A N 1
ATOM 727 C CA . ASN A 1 97 ? -42.431 3.657 11.160 1.00 82.38 97 ASN A CA 1
ATOM 728 C C . ASN A 1 97 ? -42.924 4.544 12.317 1.00 82.38 97 ASN A C 1
ATOM 730 O O . ASN A 1 97 ? -43.843 4.159 13.047 1.00 82.38 97 ASN A O 1
ATOM 734 N N . ALA A 1 98 ? -42.368 5.752 12.454 1.00 84.88 98 ALA A N 1
ATOM 735 C CA . ALA A 1 98 ? -42.830 6.736 13.428 1.00 84.88 98 ALA A CA 1
ATOM 736 C C . ALA A 1 98 ? -44.281 7.171 13.153 1.00 84.88 98 ALA A C 1
ATOM 738 O O . ALA A 1 98 ? -45.103 7.170 14.067 1.00 84.88 98 ALA A O 1
ATOM 739 N N . GLU A 1 99 ? -44.636 7.464 11.901 1.00 86.00 99 GLU A N 1
ATOM 740 C CA . GLU A 1 99 ? -46.008 7.820 11.511 1.00 86.00 99 GLU A CA 1
ATOM 741 C C . GLU A 1 99 ? -46.999 6.683 11.742 1.00 86.00 99 GLU A C 1
ATOM 743 O O . GLU A 1 99 ? -48.066 6.893 12.317 1.00 86.00 99 GLU A O 1
ATOM 748 N N . LYS A 1 100 ? -46.626 5.449 11.391 1.00 88.44 100 LYS A N 1
ATOM 749 C CA . LYS A 1 100 ? -47.455 4.269 11.662 1.00 88.44 100 LYS A CA 1
ATOM 750 C C . LYS A 1 100 ? -47.701 4.077 13.160 1.00 88.44 100 LYS A C 1
ATOM 752 O O . LYS A 1 100 ? -48.811 3.733 13.567 1.00 88.44 100 LYS A O 1
ATOM 757 N N . THR A 1 101 ? -46.682 4.321 13.980 1.00 87.50 101 THR A N 1
ATOM 758 C CA . THR A 1 101 ? -46.792 4.252 15.442 1.00 87.50 101 THR A CA 1
ATOM 759 C C . THR A 1 101 ? -47.719 5.342 15.974 1.00 87.50 101 THR A C 1
ATOM 761 O O . THR A 1 101 ? -48.610 5.040 16.766 1.00 87.50 101 THR A O 1
ATOM 764 N N . LYS A 1 102 ? -47.592 6.581 15.476 1.00 90.12 102 LYS A N 1
ATOM 765 C CA . LYS A 1 102 ? -48.500 7.692 15.804 1.00 90.12 102 LYS A CA 1
ATOM 766 C C . LYS A 1 102 ? -49.953 7.358 15.453 1.00 90.12 102 LYS A C 1
ATOM 768 O O . LYS A 1 102 ? -50.831 7.522 16.293 1.00 90.12 102 LYS A O 1
ATOM 773 N N . LEU A 1 103 ? -50.209 6.821 14.259 1.00 91.31 103 LEU A N 1
ATOM 774 C CA . LEU A 1 103 ? -51.555 6.428 13.824 1.00 91.31 103 LEU A CA 1
ATOM 775 C C . LEU A 1 103 ? -52.151 5.316 14.696 1.00 91.31 103 LEU A C 1
ATOM 777 O O . LEU A 1 103 ? -53.324 5.374 15.063 1.00 91.31 103 LEU A O 1
ATOM 781 N N . ASN A 1 104 ? -51.346 4.319 15.068 1.00 89.88 104 ASN A N 1
ATOM 782 C CA . ASN A 1 104 ? -51.783 3.265 15.981 1.00 89.88 104 ASN A CA 1
ATOM 783 C C . ASN A 1 104 ? -52.078 3.805 17.387 1.00 89.88 104 ASN A C 1
ATOM 785 O O . ASN A 1 104 ? -53.072 3.400 17.986 1.00 89.88 104 ASN A O 1
ATOM 789 N N . ALA A 1 105 ? -51.262 4.732 17.895 1.00 88.62 105 ALA A N 1
ATOM 790 C CA . ALA A 1 105 ? -51.500 5.384 19.179 1.00 88.62 105 ALA A CA 1
ATOM 791 C C . ALA A 1 105 ? -52.807 6.193 19.166 1.00 88.62 105 ALA A C 1
ATOM 793 O O . ALA A 1 105 ? -53.620 6.048 20.075 1.00 88.62 105 ALA A O 1
ATOM 794 N N . ILE A 1 106 ? -53.065 6.962 18.102 1.00 89.19 106 ILE A N 1
ATOM 795 C CA . ILE A 1 106 ? -54.322 7.707 17.921 1.00 89.19 106 ILE A CA 1
ATOM 796 C C . ILE A 1 106 ? -55.520 6.752 17.901 1.00 89.19 106 ILE A C 1
ATOM 798 O O . ILE A 1 106 ? -56.495 6.977 18.615 1.00 89.19 106 ILE A O 1
ATOM 802 N N . ARG A 1 107 ? -55.438 5.652 17.141 1.00 88.94 107 ARG A N 1
ATOM 803 C CA . ARG A 1 107 ? -56.502 4.638 17.091 1.00 88.94 107 ARG A CA 1
ATOM 804 C C . ARG A 1 107 ? -56.773 4.031 18.469 1.00 88.94 107 ARG A C 1
ATOM 806 O O . ARG A 1 107 ? -57.929 3.839 18.830 1.00 88.94 107 ARG A O 1
ATOM 813 N N . LEU A 1 108 ? -55.724 3.738 19.237 1.00 89.25 108 LEU A N 1
ATOM 814 C CA . LEU A 1 108 ? -55.852 3.191 20.586 1.00 89.25 108 LEU A CA 1
ATOM 815 C C . LEU A 1 108 ? -56.524 4.191 21.539 1.00 89.25 108 LEU A C 1
ATOM 817 O O . LEU A 1 108 ? -57.387 3.802 22.320 1.00 89.25 108 LEU A O 1
ATOM 821 N N . ILE A 1 109 ? -56.161 5.473 21.451 1.00 85.56 109 ILE A N 1
ATOM 822 C CA . ILE A 1 109 ? -56.777 6.552 22.235 1.00 85.56 109 ILE A CA 1
ATOM 823 C C . ILE A 1 109 ? -58.262 6.688 21.879 1.00 85.56 109 ILE A C 1
ATOM 825 O O . ILE A 1 109 ? -59.099 6.751 22.774 1.00 85.56 109 ILE A O 1
ATOM 829 N N . GLN A 1 110 ? -58.607 6.655 20.590 1.00 84.94 110 GLN A N 1
ATOM 830 C CA . GLN A 1 110 ? -59.998 6.704 20.129 1.00 84.94 110 GLN A CA 1
ATOM 831 C C . GLN A 1 110 ? -60.814 5.500 20.619 1.00 84.94 110 GLN A C 1
ATOM 833 O O . GLN A 1 110 ? -61.940 5.673 21.072 1.00 84.94 110 GLN A O 1
ATOM 838 N N . GLN A 1 111 ? -60.242 4.291 20.593 1.00 86.00 111 GLN A N 1
ATOM 839 C CA . GLN A 1 111 ? -60.898 3.089 21.126 1.00 86.00 111 GLN A CA 1
ATOM 840 C C . GLN A 1 111 ? -61.115 3.145 22.641 1.00 86.00 111 GLN A C 1
ATOM 842 O O . GLN A 1 111 ? -62.102 2.606 23.131 1.00 86.00 111 GLN A O 1
ATOM 847 N N . LYS A 1 112 ? -60.205 3.781 23.386 1.00 82.62 112 LYS A N 1
ATOM 848 C CA . LYS A 1 112 ? -60.284 3.905 24.849 1.00 82.62 112 LYS A CA 1
ATOM 849 C C . LYS A 1 112 ? -61.133 5.085 25.341 1.00 82.62 112 LYS A C 1
ATOM 851 O O . LYS A 1 112 ? -61.171 5.308 26.545 1.00 82.62 112 LYS A O 1
ATOM 856 N N . GLY A 1 113 ? -61.826 5.798 24.450 1.00 78.81 113 GLY A N 1
ATOM 857 C CA . GLY A 1 113 ? -62.737 6.888 24.823 1.00 78.81 113 GLY A CA 1
ATOM 858 C C . GLY A 1 113 ? -62.145 8.298 24.737 1.00 78.81 113 GLY A C 1
ATOM 859 O O . GLY A 1 113 ? -62.764 9.237 25.217 1.00 78.81 113 GLY A O 1
ATOM 860 N N . GLY A 1 114 ? -60.991 8.479 24.086 1.00 78.12 114 GLY A N 1
ATOM 861 C CA . GLY A 1 114 ? -60.368 9.791 23.890 1.00 78.12 114 GLY A CA 1
ATOM 862 C C . GLY A 1 114 ? -59.505 10.260 25.066 1.00 78.12 114 GLY A C 1
ATOM 863 O O . GLY A 1 114 ? -59.290 9.540 26.037 1.00 78.12 114 GLY A O 1
ATOM 864 N N . LEU A 1 115 ? -58.946 11.466 24.936 1.00 74.12 115 LEU A N 1
ATOM 865 C CA . LEU A 1 115 ? -58.292 12.173 26.038 1.00 74.12 115 LEU A CA 1
ATOM 866 C C . LEU A 1 115 ? -59.296 13.173 26.609 1.00 74.12 115 LEU A C 1
ATOM 868 O O . LEU A 1 115 ? -59.800 14.017 25.867 1.00 74.12 115 LEU A O 1
ATOM 872 N N . GLU A 1 116 ? -59.559 13.088 27.911 1.00 74.25 116 GLU A N 1
ATOM 873 C CA . GLU A 1 116 ? -60.354 14.089 28.622 1.00 74.25 116 GLU A CA 1
ATOM 874 C C . GLU A 1 116 ? -59.682 15.464 28.502 1.00 74.25 116 GLU A C 1
ATOM 876 O O . GLU A 1 116 ? -58.478 15.609 28.745 1.00 74.25 116 GLU A O 1
ATOM 881 N N . LYS A 1 117 ? -60.452 16.484 28.102 1.00 67.75 117 LYS A N 1
ATOM 882 C CA . LYS A 1 117 ? -59.966 17.868 28.051 1.00 67.75 117 LYS A CA 1
ATOM 883 C C . LYS A 1 117 ? -59.798 18.366 29.483 1.00 67.75 117 LYS A C 1
ATOM 885 O O . LYS A 1 117 ? -60.766 18.754 30.123 1.00 67.75 117 LYS A O 1
ATOM 890 N N . HIS A 1 118 ? -58.569 18.345 29.982 1.00 65.12 118 HIS A N 1
ATOM 891 C CA . HIS A 1 118 ? -58.242 18.959 31.262 1.00 65.12 118 HIS A CA 1
ATOM 892 C C . HIS A 1 118 ? -57.942 20.446 31.055 1.00 65.12 118 HIS A C 1
ATOM 894 O O . HIS A 1 118 ? -57.144 20.793 30.182 1.00 65.12 118 HIS A O 1
ATOM 900 N N . ASP A 1 119 ? -58.553 21.316 31.861 1.00 67.81 119 ASP A N 1
ATOM 901 C CA . ASP A 1 119 ? -58.291 22.753 31.792 1.00 67.81 119 ASP A CA 1
ATOM 902 C C . ASP A 1 119 ? -56.807 23.049 32.081 1.00 67.81 119 ASP A C 1
ATOM 904 O O . ASP A 1 119 ? -56.267 22.561 33.086 1.00 67.81 119 ASP A O 1
ATOM 908 N N . PRO A 1 120 ? -56.134 23.864 31.246 1.00 65.44 120 PRO A N 1
ATOM 909 C CA . PRO A 1 120 ? -54.709 24.170 31.389 1.00 65.44 120 PRO A CA 1
ATOM 910 C C . PRO A 1 120 ? -54.386 25.010 32.634 1.00 65.44 120 PRO A C 1
ATOM 912 O O . PRO A 1 120 ? -53.223 25.108 33.013 1.00 65.44 120 PRO A O 1
ATOM 915 N N . MET A 1 121 ? -55.401 25.580 33.294 1.00 58.28 121 MET A N 1
ATOM 916 C CA . MET A 1 121 ? -55.253 26.378 34.516 1.00 58.28 121 MET A CA 1
ATOM 917 C C . MET A 1 121 ? -55.492 25.573 35.802 1.00 58.28 121 MET A C 1
ATOM 919 O O . MET A 1 121 ? -55.307 26.092 36.902 1.00 58.28 121 MET A O 1
ATOM 923 N N . ASN A 1 122 ? -55.900 24.302 35.704 1.00 56.72 122 ASN A N 1
ATOM 924 C CA . ASN A 1 122 ? -56.152 23.498 36.892 1.00 56.72 122 ASN A CA 1
ATOM 925 C C . ASN A 1 122 ? -54.841 22.888 37.424 1.00 56.72 122 ASN A C 1
ATOM 927 O O . ASN A 1 122 ? -54.405 21.803 37.031 1.00 56.72 122 ASN A O 1
ATOM 931 N N . THR A 1 123 ? -54.194 23.621 38.330 1.00 56.84 123 THR A N 1
ATOM 932 C CA . THR A 1 123 ? -52.974 23.209 39.040 1.00 56.84 123 THR A CA 1
ATOM 933 C C . THR A 1 123 ? -53.231 22.169 40.131 1.00 56.84 123 THR A C 1
ATOM 935 O O . THR A 1 123 ? -52.278 21.616 40.673 1.00 56.84 123 THR A O 1
ATOM 938 N N . LYS A 1 124 ? -54.494 21.833 40.421 1.00 54.66 124 LYS A N 1
ATOM 939 C CA . LYS A 1 124 ? -54.862 20.804 41.393 1.00 54.66 124 LYS A CA 1
ATOM 940 C C . LYS A 1 124 ? -55.417 19.594 40.645 1.00 54.66 124 LYS A C 1
ATOM 942 O O . LYS A 1 124 ? -56.487 19.654 40.050 1.00 54.66 124 LYS A O 1
ATOM 947 N N . GLY A 1 125 ? -54.656 18.497 40.639 1.00 54.28 125 GLY A N 1
ATOM 948 C CA . GLY A 1 125 ? -55.134 17.216 40.111 1.00 54.28 125 GLY A CA 1
ATOM 949 C C . GLY A 1 125 ? -56.503 16.866 40.704 1.00 54.28 125 GLY A C 1
ATOM 950 O O . GLY A 1 125 ? -56.773 17.192 41.859 1.00 54.28 125 GLY A O 1
ATOM 951 N N . THR A 1 126 ? -57.376 16.256 39.904 1.00 54.50 126 THR A N 1
ATOM 952 C CA . THR A 1 126 ? -58.698 15.803 40.358 1.00 54.50 126 THR A CA 1
ATOM 953 C C . THR A 1 126 ? -58.574 14.894 41.587 1.00 54.50 126 THR A C 1
ATOM 955 O O . THR A 1 126 ? -57.575 14.193 41.741 1.00 54.50 126 THR A O 1
ATOM 958 N N . GLU A 1 127 ? -59.584 14.879 42.467 1.00 55.62 127 GLU A N 1
ATOM 959 C CA . GLU A 1 127 ? -59.553 14.142 43.750 1.00 55.62 127 GLU A CA 1
ATOM 960 C C . GLU A 1 127 ? -59.299 12.629 43.605 1.00 55.62 127 GLU A C 1
ATOM 962 O O . GLU A 1 127 ? -58.874 11.972 44.553 1.00 55.62 127 GLU A O 1
ATOM 967 N N . THR A 1 128 ? -59.492 12.072 42.409 1.00 57.62 128 THR A N 1
ATOM 968 C CA . THR A 1 128 ? -59.246 10.660 42.085 1.00 57.62 128 THR A CA 1
ATOM 969 C C . THR A 1 128 ? -57.963 10.417 41.274 1.00 57.62 128 THR A C 1
ATOM 971 O O . THR A 1 128 ? -57.618 9.268 40.991 1.00 57.62 128 THR A O 1
ATOM 974 N N . GLY A 1 129 ? -57.219 11.469 40.914 1.00 52.53 129 GLY A N 1
ATOM 975 C CA . GLY A 1 129 ? -55.988 11.408 40.126 1.00 52.53 129 GLY A CA 1
ATOM 976 C C . GLY A 1 129 ? -54.733 11.616 40.977 1.00 52.53 129 GLY A C 1
ATOM 977 O O . GLY A 1 129 ? -54.609 12.598 41.702 1.00 52.53 129 GLY A O 1
ATOM 978 N N . LYS A 1 130 ? -53.764 10.698 40.867 1.00 56.78 130 LYS A N 1
ATOM 979 C CA . LYS A 1 130 ? -52.436 10.789 41.508 1.00 56.78 130 LYS A CA 1
ATOM 980 C C . LYS A 1 130 ? -51.839 12.202 41.367 1.00 56.78 130 LYS A C 1
ATOM 982 O O . LYS A 1 130 ? -51.636 12.671 40.247 1.00 56.78 130 LYS A O 1
ATOM 987 N N . LYS A 1 131 ? -51.515 12.847 42.497 1.00 56.25 131 LYS A N 1
ATOM 988 C CA . LYS A 1 131 ? -50.784 14.129 42.543 1.00 56.25 131 LYS A CA 1
ATOM 989 C C . LYS A 1 131 ? -49.496 14.056 41.705 1.00 56.25 131 LYS A C 1
ATOM 991 O O . LYS A 1 131 ? -48.837 13.015 41.672 1.00 56.25 131 LYS A O 1
ATOM 996 N N . ARG A 1 132 ? -49.129 15.159 41.031 1.00 57.19 132 ARG A N 1
ATOM 997 C CA . ARG A 1 132 ? -47.868 15.268 40.270 1.00 57.19 132 ARG A CA 1
ATOM 998 C C . ARG A 1 132 ? -46.680 15.066 41.212 1.00 57.19 132 ARG A C 1
ATOM 1000 O O . ARG A 1 132 ? -46.628 15.670 42.276 1.00 57.19 132 ARG A O 1
ATOM 1007 N N . ALA A 1 133 ? -45.694 14.283 40.774 1.00 57.25 133 ALA A N 1
ATOM 1008 C CA . ALA A 1 133 ? -44.467 14.007 41.530 1.00 57.25 133 ALA A CA 1
ATOM 1009 C C . ALA A 1 133 ? -43.673 15.275 41.925 1.00 57.25 133 ALA A C 1
ATOM 1011 O O . ALA A 1 133 ? -42.910 15.241 42.883 1.00 57.25 133 ALA A O 1
ATOM 1012 N N . LEU A 1 134 ? -43.890 16.394 41.225 1.00 53.84 134 LEU A N 1
ATOM 1013 C CA . LEU A 1 134 ? -43.275 17.695 41.510 1.00 53.84 134 LEU A CA 1
ATOM 1014 C C . LEU A 1 134 ? -43.696 18.298 42.863 1.00 53.84 134 LEU A C 1
ATOM 1016 O O . LEU A 1 134 ? -42.849 18.855 43.555 1.00 53.84 134 LEU A O 1
ATOM 1020 N N . ASP A 1 135 ? -44.949 18.119 43.296 1.00 54.38 135 ASP A N 1
ATOM 1021 C CA . ASP A 1 135 ? -45.411 18.655 44.590 1.00 54.38 135 ASP A CA 1
ATOM 1022 C C . ASP A 1 135 ? -44.864 17.860 45.784 1.00 54.38 135 ASP A C 1
ATOM 1024 O O . ASP A 1 135 ? -44.768 18.385 46.891 1.00 54.38 135 ASP A O 1
ATOM 1028 N N . MET A 1 136 ? -44.462 16.600 45.575 1.00 57.03 136 MET A N 1
ATOM 1029 C CA . MET A 1 136 ? -43.797 15.812 46.619 1.00 57.03 136 MET A CA 1
ATOM 1030 C C . MET A 1 136 ? -42.345 16.250 46.847 1.00 57.03 136 MET A C 1
ATOM 1032 O O . MET A 1 136 ? -41.836 16.048 47.944 1.00 57.03 136 MET A O 1
ATOM 1036 N N . LEU A 1 137 ? -41.694 16.866 45.851 1.00 55.03 137 LEU A N 1
ATOM 1037 C CA . LEU A 1 137 ? -40.335 17.403 45.989 1.00 55.03 137 LEU A CA 1
ATOM 1038 C C . LEU A 1 137 ? -40.307 18.781 46.664 1.00 55.03 137 LEU A C 1
ATOM 1040 O O . LEU A 1 137 ? -39.350 19.104 47.359 1.00 55.03 137 LEU A O 1
ATOM 1044 N N . ASN A 1 138 ? -41.344 19.595 46.466 1.00 51.12 138 ASN A N 1
ATOM 1045 C CA . ASN A 1 138 ? -41.325 20.990 46.913 1.00 51.12 138 ASN A CA 1
ATOM 1046 C C . ASN A 1 138 ? -41.664 21.160 48.407 1.00 51.12 138 ASN A C 1
ATOM 1048 O O . ASN A 1 138 ? -41.331 22.174 49.012 1.00 51.12 138 ASN A O 1
ATOM 1052 N N . ASN A 1 139 ? -42.286 20.148 49.025 1.00 45.28 139 ASN A N 1
ATOM 1053 C CA . ASN A 1 139 ? -42.593 20.140 50.460 1.00 45.28 139 ASN A CA 1
ATOM 1054 C C . ASN A 1 139 ? -41.383 19.774 51.346 1.00 45.28 139 ASN A C 1
ATOM 1056 O O . ASN A 1 139 ? -41.493 19.818 52.566 1.00 45.28 139 ASN A O 1
ATOM 1060 N N . SER A 1 140 ? -40.244 19.395 50.752 1.00 48.38 140 SER A N 1
ATOM 1061 C CA . SER A 1 140 ? -38.983 19.151 51.472 1.00 48.38 140 SER A CA 1
ATOM 1062 C C . SER A 1 140 ? -38.020 20.344 51.471 1.00 48.38 140 SER A C 1
ATOM 1064 O O . SER A 1 140 ? -36.930 20.235 52.021 1.00 48.38 140 SER A O 1
ATOM 1066 N N . THR A 1 141 ? -38.392 21.469 50.855 1.00 44.47 141 THR A N 1
ATOM 1067 C CA . THR A 1 141 ? -37.484 22.599 50.575 1.00 44.47 141 THR A CA 1
ATOM 1068 C C . THR A 1 141 ? -37.967 23.942 51.130 1.00 44.47 141 THR A C 1
ATOM 1070 O O . THR A 1 141 ? -37.520 24.988 50.672 1.00 44.47 141 THR A O 1
ATOM 1073 N N . SER A 1 142 ? -38.869 23.946 52.116 1.00 41.06 142 SER A N 1
ATOM 1074 C CA . SER A 1 142 ? -39.409 25.176 52.715 1.00 41.06 142 SER A CA 1
ATOM 1075 C C . SER A 1 142 ? -38.889 25.461 54.129 1.00 41.06 142 SER A C 1
ATOM 1077 O O . SER A 1 142 ? -39.685 25.798 54.995 1.00 41.06 142 SER A O 1
ATOM 1079 N N . ASP A 1 143 ? -37.582 25.331 54.358 1.00 40.25 143 ASP A N 1
ATOM 1080 C CA . ASP A 1 143 ? -36.906 25.891 55.540 1.00 40.25 143 ASP A CA 1
ATOM 1081 C C . ASP A 1 143 ? -35.469 26.291 55.167 1.00 40.25 143 ASP A C 1
ATOM 1083 O O . ASP A 1 143 ? -34.494 25.625 55.494 1.00 40.25 143 ASP A O 1
ATOM 1087 N N . GLU A 1 144 ? -35.339 27.394 54.432 1.00 36.81 144 GLU A N 1
ATOM 1088 C CA . GLU A 1 144 ? -34.057 28.049 54.150 1.00 36.81 144 GLU A CA 1
ATOM 1089 C C . GLU A 1 144 ? -34.217 29.549 54.424 1.00 36.81 144 GLU A C 1
ATOM 1091 O O . GLU A 1 144 ? -34.480 30.336 53.515 1.00 36.81 144 GLU A O 1
ATOM 1096 N N . ASN A 1 145 ? -34.113 29.948 55.700 1.00 36.16 145 ASN A N 1
ATOM 1097 C CA . ASN A 1 145 ? -33.603 31.273 56.064 1.00 36.16 145 ASN A CA 1
ATOM 1098 C C . ASN A 1 145 ? -33.178 31.354 57.546 1.00 36.16 145 ASN A C 1
ATOM 1100 O O . ASN A 1 145 ? -33.894 31.887 58.384 1.00 36.16 145 ASN A O 1
ATOM 1104 N N . GLU A 1 146 ? -31.971 30.892 57.874 1.00 33.81 146 GLU A N 1
ATOM 1105 C CA . GLU A 1 146 ? -31.141 31.627 58.836 1.00 33.81 146 GLU A CA 1
ATOM 1106 C C . GLU A 1 146 ? -29.657 31.402 58.544 1.00 33.81 146 GLU A C 1
ATOM 1108 O O . GLU A 1 146 ? -29.054 30.355 58.773 1.00 33.81 146 GLU A O 1
ATOM 1113 N N . SER A 1 147 ? -29.057 32.468 58.032 1.00 42.47 147 SER A N 1
ATOM 1114 C CA . SER A 1 147 ? -27.623 32.635 57.890 1.00 42.47 147 SER A CA 1
ATOM 1115 C C . SER A 1 147 ? -26.993 32.824 59.270 1.00 42.47 147 SER A C 1
ATOM 1117 O O . SER A 1 147 ? -26.817 33.951 59.728 1.00 42.47 147 SER A O 1
ATOM 1119 N N . LYS A 1 148 ? -26.595 31.739 59.935 1.00 38.34 148 LYS A N 1
ATOM 1120 C CA . LYS A 1 148 ? -25.633 31.806 61.042 1.00 38.34 148 LYS A CA 1
ATOM 1121 C C . LYS A 1 148 ? -24.694 30.614 60.992 1.00 38.34 148 LYS A C 1
ATOM 1123 O O . LYS A 1 148 ? -25.043 29.485 61.305 1.00 38.34 148 LYS A O 1
ATOM 1128 N N . ARG A 1 149 ? -23.449 30.913 60.617 1.00 47.25 149 ARG A N 1
ATOM 1129 C CA . ARG A 1 149 ? -22.280 30.066 60.851 1.00 47.25 149 ARG A CA 1
ATOM 1130 C C . ARG A 1 149 ? -22.108 29.865 62.358 1.00 47.25 149 ARG A C 1
ATOM 1132 O O . ARG A 1 149 ? -21.346 30.582 62.999 1.00 47.25 149 ARG A O 1
ATOM 1139 N N . THR A 1 150 ? -22.783 28.884 62.929 1.00 36.06 150 THR A N 1
ATOM 1140 C CA . THR A 1 150 ? -22.331 28.219 64.147 1.00 36.06 150 THR A CA 1
ATOM 1141 C C . THR A 1 150 ? -21.626 26.944 63.716 1.00 36.06 150 THR A C 1
ATOM 1143 O O . THR A 1 150 ? -22.127 26.189 62.888 1.00 36.06 150 THR A O 1
ATOM 1146 N N . LYS A 1 151 ? -20.405 26.744 64.225 1.00 46.84 151 LYS A N 1
ATOM 1147 C CA . LYS A 1 151 ? -19.674 25.476 64.137 1.00 46.84 151 LYS A CA 1
ATOM 1148 C C . LYS A 1 151 ? -20.594 24.376 64.667 1.00 46.84 151 LYS A C 1
ATOM 1150 O O . LYS A 1 151 ? -20.689 24.190 65.877 1.00 46.84 151 LYS A O 1
ATOM 1155 N N . ALA A 1 152 ? -21.301 23.711 63.761 1.00 38.19 152 ALA A N 1
ATOM 1156 C CA . ALA A 1 152 ? -22.089 22.543 64.080 1.00 38.19 152 ALA A CA 1
ATOM 1157 C C . ALA A 1 152 ? -21.119 21.449 64.519 1.00 38.19 152 ALA A C 1
ATOM 1159 O O . ALA A 1 152 ? -20.096 21.182 63.884 1.00 38.19 152 ALA A O 1
ATOM 1160 N N . ASN A 1 153 ? -21.433 20.913 65.682 1.00 44.38 153 ASN A N 1
ATOM 1161 C CA . ASN A 1 153 ? -20.663 19.954 66.433 1.00 44.38 153 ASN A CA 1
ATOM 1162 C C . ASN A 1 153 ? -20.369 18.723 65.556 1.00 44.38 153 ASN A C 1
ATOM 1164 O O . ASN A 1 153 ? -21.267 18.179 64.912 1.00 44.38 153 ASN A O 1
ATOM 1168 N N . GLU A 1 154 ? -19.125 18.242 65.563 1.00 52.00 154 GLU A N 1
ATOM 1169 C CA . GLU A 1 154 ? -18.682 17.032 64.845 1.00 52.00 154 GLU A CA 1
ATOM 1170 C C . GLU A 1 154 ? -19.464 15.764 65.278 1.00 52.00 154 GLU A C 1
ATOM 1172 O O . GLU A 1 154 ? -19.404 14.702 64.653 1.00 52.00 154 GLU A O 1
ATOM 1177 N N . GLU A 1 155 ? -20.257 15.885 66.343 1.00 53.22 155 GLU A N 1
ATOM 1178 C CA . GLU A 1 155 ? -21.148 14.867 66.884 1.00 53.22 155 GLU A CA 1
ATOM 1179 C C . GLU A 1 155 ? -22.494 14.729 66.146 1.00 53.22 155 GLU A C 1
ATOM 1181 O O . GLU A 1 155 ? -23.059 13.633 66.134 1.00 53.22 155 GLU A O 1
ATOM 1186 N N . GLU A 1 156 ? -23.006 15.764 65.469 1.00 48.72 156 GLU A N 1
ATOM 1187 C CA . GLU A 1 156 ? -24.276 15.662 64.720 1.00 48.72 156 GLU A CA 1
ATOM 1188 C C . GLU A 1 156 ? -24.100 14.955 63.371 1.00 48.72 156 GLU A C 1
ATOM 1190 O O . GLU A 1 156 ? -24.924 14.121 62.987 1.00 48.72 156 GLU A O 1
ATOM 1195 N N . TYR A 1 157 ? -22.948 15.136 62.719 1.00 48.88 157 TYR A N 1
ATOM 1196 C CA . TYR A 1 157 ? -22.575 14.385 61.512 1.00 48.88 157 TYR A CA 1
ATOM 1197 C C . TYR A 1 157 ? -22.342 12.884 61.773 1.00 48.88 157 TYR A C 1
ATOM 1199 O O . TYR A 1 157 ? -22.346 12.074 60.841 1.00 48.88 157 TYR A O 1
ATOM 1207 N N . LYS A 1 158 ? -22.152 12.482 63.038 1.00 52.56 158 LYS A N 1
ATOM 1208 C CA . LYS A 1 158 ? -22.072 11.071 63.457 1.00 52.56 158 LYS A CA 1
ATOM 1209 C C . LYS A 1 158 ? -23.447 10.463 63.754 1.00 52.56 158 LYS A C 1
ATOM 1211 O O . LYS A 1 158 ? -23.592 9.249 63.631 1.00 52.56 158 LYS A O 1
ATOM 1216 N N . LYS A 1 159 ? -24.468 11.273 64.057 1.00 52.41 159 LYS A N 1
ATOM 1217 C CA . LYS A 1 159 ? -25.836 10.808 64.358 1.00 52.41 159 LYS A CA 1
ATOM 1218 C C . LYS A 1 159 ? -26.728 10.611 63.129 1.00 52.41 159 LYS A C 1
ATOM 1220 O O . LYS A 1 159 ? -27.725 9.910 63.240 1.00 52.41 159 LYS A O 1
ATOM 1225 N N . LEU A 1 160 ? -26.344 11.126 61.957 1.00 50.97 160 LEU A N 1
ATOM 1226 C CA . LEU A 1 160 ? -27.007 10.829 60.671 1.00 50.97 160 LEU A CA 1
ATOM 1227 C C . LEU A 1 160 ? -26.474 9.552 59.986 1.00 50.97 160 LEU A C 1
ATOM 1229 O O . LEU A 1 160 ? -27.073 9.049 59.038 1.00 50.97 160 LEU A O 1
ATOM 1233 N N . LYS A 1 161 ? -25.377 8.970 60.494 1.00 54.91 161 LYS A N 1
ATOM 1234 C CA . LYS A 1 161 ? -24.787 7.719 59.986 1.00 54.91 161 LYS A CA 1
ATOM 1235 C C . LYS A 1 161 ? -25.500 6.396 60.359 1.00 54.91 161 LYS A C 1
ATOM 1237 O O . LYS A 1 161 ? -25.186 5.408 59.692 1.00 54.91 161 LYS A O 1
ATOM 1242 N N . PRO A 1 162 ? -26.443 6.285 61.324 1.00 52.66 162 PRO A N 1
ATOM 1243 C CA . PRO A 1 162 ? -27.042 4.996 61.665 1.00 52.66 162 PRO A CA 1
ATOM 1244 C C . PRO A 1 162 ? -28.327 4.673 60.883 1.00 52.66 162 PRO A C 1
ATOM 1246 O O . PRO A 1 162 ? -28.908 3.617 61.109 1.00 52.66 162 PRO A O 1
ATOM 1249 N N . ILE A 1 163 ? -28.772 5.518 59.941 1.00 56.72 163 ILE A N 1
ATOM 1250 C CA . ILE A 1 163 ? -29.966 5.236 59.108 1.00 56.72 163 ILE A CA 1
ATOM 1251 C C . ILE A 1 163 ? -29.582 4.633 57.743 1.00 56.72 163 ILE A C 1
ATOM 1253 O O . ILE A 1 163 ? -30.427 4.305 56.920 1.00 56.72 163 ILE A O 1
ATOM 1257 N N . MET A 1 164 ? -28.303 4.334 57.513 1.00 57.41 164 MET A N 1
ATOM 1258 C CA . MET A 1 164 ? -27.935 3.338 56.503 1.00 57.41 164 MET A CA 1
ATOM 1259 C C . MET A 1 164 ? -28.122 1.955 57.127 1.00 57.41 164 MET A C 1
ATOM 1261 O O . MET A 1 164 ? -27.156 1.337 57.577 1.00 57.41 164 MET A O 1
ATOM 1265 N N . SER A 1 165 ? -29.386 1.517 57.227 1.00 73.25 165 SER A N 1
ATOM 1266 C CA . SER A 1 165 ? -29.749 0.221 57.814 1.00 73.25 165 SER A CA 1
ATOM 1267 C C . SER A 1 165 ? -28.875 -0.896 57.236 1.00 73.25 165 SER A C 1
ATOM 1269 O O . SER A 1 165 ? -28.540 -0.882 56.050 1.00 73.25 165 SER A O 1
ATOM 1271 N N . GLU A 1 166 ? -28.517 -1.895 58.044 1.00 74.19 166 GLU A N 1
ATOM 1272 C CA . GLU A 1 166 ? -27.760 -3.068 57.569 1.00 74.19 166 GLU A CA 1
ATOM 1273 C C . GLU A 1 166 ? -28.436 -3.748 56.372 1.00 74.19 166 GLU A C 1
ATOM 1275 O O . GLU A 1 166 ? -27.775 -4.297 55.494 1.00 74.19 166 GLU A O 1
ATOM 1280 N N . ARG A 1 167 ? -29.768 -3.645 56.296 1.00 73.56 167 ARG A N 1
ATOM 1281 C CA . ARG A 1 167 ? -30.562 -4.074 55.147 1.00 73.56 167 ARG A CA 1
ATOM 1282 C C . ARG A 1 167 ? -30.242 -3.269 53.886 1.00 73.56 167 ARG A C 1
ATOM 1284 O O . ARG A 1 167 ? -30.129 -3.862 52.822 1.00 73.56 167 ARG A O 1
ATOM 1291 N N . PHE A 1 168 ? -30.082 -1.952 53.988 1.00 77.69 168 PHE A N 1
ATOM 1292 C CA . PHE A 1 168 ? -29.707 -1.098 52.860 1.00 77.69 168 PHE A CA 1
ATOM 1293 C C . PHE A 1 168 ? -28.284 -1.397 52.380 1.00 77.69 168 PHE A C 1
ATOM 1295 O O . PHE A 1 168 ? -28.071 -1.525 51.180 1.00 77.69 168 PHE A O 1
ATOM 1302 N N . LYS A 1 169 ? -27.337 -1.618 53.304 1.00 80.12 169 LYS A N 1
ATOM 1303 C CA . LYS A 1 169 ? -25.971 -2.060 52.962 1.00 80.12 169 LYS A CA 1
ATOM 1304 C C . LYS A 1 169 ? -25.972 -3.420 52.258 1.00 80.12 169 LYS A C 1
ATOM 1306 O O . LYS A 1 169 ? -25.387 -3.542 51.192 1.00 80.12 169 LYS A O 1
ATOM 1311 N N . LYS A 1 170 ? -26.740 -4.393 52.767 1.00 80.44 170 LYS A N 1
ATOM 1312 C CA . LYS A 1 170 ? -26.933 -5.699 52.111 1.00 80.44 170 LYS A CA 1
ATOM 1313 C C . LYS A 1 170 ? -27.557 -5.596 50.722 1.00 80.44 170 LYS A C 1
ATOM 1315 O O . LYS A 1 170 ? -27.184 -6.367 49.853 1.00 80.44 170 LYS A O 1
ATOM 1320 N N . ILE A 1 171 ? -28.503 -4.680 50.504 1.00 78.75 171 ILE A N 1
ATOM 1321 C CA . ILE A 1 171 ? -29.105 -4.456 49.177 1.00 78.75 171 ILE A CA 1
ATOM 1322 C C . ILE A 1 171 ? -28.089 -3.820 48.219 1.00 78.75 171 ILE A C 1
ATOM 1324 O O . ILE A 1 171 ? -28.076 -4.157 47.042 1.00 78.75 171 ILE A O 1
ATOM 1328 N N . LEU A 1 172 ? -27.228 -2.932 48.718 1.00 79.81 172 LEU A N 1
ATOM 1329 C CA . LEU A 1 172 ? -26.203 -2.252 47.924 1.00 79.81 172 LEU A CA 1
ATOM 1330 C C . LEU A 1 172 ? -25.043 -3.194 47.548 1.00 79.81 172 LEU A C 1
ATOM 1332 O O . LEU A 1 172 ? -24.495 -3.097 46.455 1.00 79.81 172 LEU A O 1
ATOM 1336 N N . GLU A 1 173 ? -24.713 -4.139 48.429 1.00 77.81 173 GLU A N 1
ATOM 1337 C CA . GLU A 1 173 ? -23.712 -5.195 48.212 1.00 77.81 173 GLU A CA 1
ATOM 1338 C C . GLU A 1 173 ? -24.272 -6.421 47.467 1.00 77.81 173 GLU A C 1
ATOM 1340 O O . GLU A 1 173 ? -23.505 -7.245 46.959 1.00 77.81 173 GLU A O 1
ATOM 1345 N N . ALA A 1 174 ? -25.600 -6.555 47.376 1.00 80.19 174 ALA A N 1
ATOM 1346 C CA . ALA A 1 174 ? -26.257 -7.629 46.643 1.00 80.19 174 ALA A CA 1
ATOM 1347 C C . ALA A 1 174 ? -26.049 -7.447 45.135 1.00 80.19 174 ALA A C 1
ATOM 1349 O O . ALA A 1 174 ? -26.838 -6.826 44.425 1.00 80.19 174 ALA A O 1
ATOM 1350 N N . THR A 1 175 ? -24.965 -8.024 44.631 1.00 75.12 175 THR A N 1
ATOM 1351 C CA . THR A 1 175 ? -24.725 -8.143 43.195 1.00 75.12 175 THR A CA 1
ATOM 1352 C C . THR A 1 175 ? -25.646 -9.204 42.588 1.00 75.12 175 THR A C 1
ATOM 1354 O O . THR A 1 175 ? -26.012 -10.192 43.227 1.00 75.12 175 THR A O 1
ATOM 1357 N N . SER A 1 176 ? -26.075 -8.984 41.342 1.00 76.44 176 SER A N 1
ATOM 1358 C CA . SER A 1 176 ? -26.966 -9.922 40.653 1.00 76.44 176 SER A CA 1
ATOM 1359 C C . SER A 1 176 ? -26.305 -11.298 40.480 1.00 76.44 176 SER A C 1
ATOM 1361 O O . SER A 1 176 ? -25.123 -11.385 40.141 1.00 76.44 176 SER A O 1
ATOM 1363 N N . ALA A 1 177 ? -27.080 -12.376 40.636 1.00 79.38 177 ALA A N 1
ATOM 1364 C CA . ALA A 1 177 ? -26.595 -13.757 40.516 1.00 79.38 177 ALA A CA 1
ATOM 1365 C C . ALA A 1 177 ? -25.958 -14.083 39.145 1.00 79.38 177 ALA A C 1
ATOM 1367 O O . ALA A 1 177 ? -25.189 -15.035 39.027 1.00 79.38 177 ALA A O 1
ATOM 1368 N N . HIS A 1 178 ? -26.246 -13.280 38.113 1.00 82.56 178 HIS A N 1
ATOM 1369 C CA . HIS A 1 178 ? -25.758 -13.458 36.744 1.00 82.56 178 HIS A CA 1
ATOM 1370 C C . HIS A 1 178 ? -24.803 -12.349 36.279 1.00 82.56 178 HIS A C 1
ATOM 1372 O O . HIS A 1 178 ? -24.591 -12.193 35.078 1.00 82.56 178 HIS A O 1
ATOM 1378 N N . GLY A 1 179 ? -24.175 -11.611 37.202 1.00 86.00 179 GLY A N 1
ATOM 1379 C CA . GLY A 1 179 ? -23.178 -10.592 36.849 1.00 86.00 179 GLY A CA 1
ATOM 1380 C C . GLY A 1 179 ? -22.029 -11.134 35.987 1.00 86.00 179 GLY A C 1
ATOM 1381 O O . GLY A 1 179 ? -21.494 -10.408 35.159 1.00 86.00 179 GLY A O 1
ATOM 1382 N N . ASN A 1 180 ? -21.705 -12.424 36.108 1.00 87.06 180 ASN A N 1
ATOM 1383 C CA . ASN A 1 180 ? -20.695 -13.083 35.276 1.00 87.06 180 ASN A CA 1
ATOM 1384 C C . ASN A 1 180 ? -21.081 -13.144 33.790 1.00 87.06 180 ASN A C 1
ATOM 1386 O O . ASN A 1 180 ? -20.207 -12.997 32.947 1.00 87.06 180 ASN A O 1
ATOM 1390 N N . LEU A 1 181 ? -22.368 -13.317 33.460 1.00 87.94 181 LEU A N 1
ATOM 1391 C CA . LEU A 1 181 ? -22.823 -13.357 32.064 1.00 87.94 181 LEU A CA 1
ATOM 1392 C C . LEU A 1 181 ? -22.744 -11.976 31.407 1.00 87.94 181 LEU A C 1
ATOM 1394 O O . LEU A 1 181 ? -22.413 -11.873 30.231 1.00 87.94 181 LEU A O 1
ATOM 1398 N N . ILE A 1 182 ? -23.028 -10.920 32.176 1.00 88.81 182 ILE A N 1
ATOM 1399 C CA . ILE A 1 182 ? -22.917 -9.534 31.707 1.00 88.81 182 ILE A CA 1
ATOM 1400 C C . ILE A 1 182 ? -21.446 -9.190 31.468 1.00 88.81 182 ILE A C 1
ATOM 1402 O O . ILE A 1 182 ? -21.105 -8.746 30.380 1.00 88.81 182 ILE A O 1
ATOM 1406 N N . LYS A 1 183 ? -20.571 -9.492 32.436 1.00 91.69 183 LYS A N 1
ATOM 1407 C CA . LYS A 1 183 ? -19.123 -9.293 32.2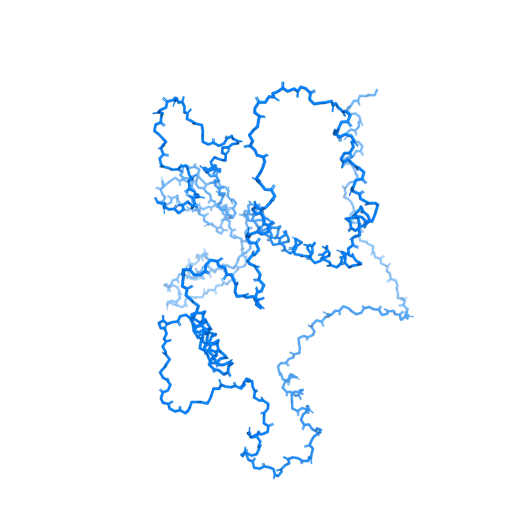91 1.00 91.69 183 LYS A CA 1
ATOM 1408 C C . LYS A 1 183 ? -18.556 -10.059 31.103 1.00 91.69 183 LYS A C 1
ATOM 1410 O O . LYS A 1 183 ? -17.856 -9.477 30.297 1.00 91.69 183 LYS A O 1
ATOM 1415 N N . GLN A 1 184 ? -18.929 -11.328 30.939 1.00 92.38 184 GLN A N 1
ATOM 1416 C CA . GLN A 1 184 ? -18.480 -12.125 29.799 1.00 92.38 184 GLN A CA 1
ATOM 1417 C C . GLN A 1 184 ? -18.926 -11.516 28.461 1.00 92.38 184 GLN A C 1
ATOM 1419 O O . GLN A 1 184 ? -18.158 -11.499 27.508 1.00 92.38 184 GLN A O 1
ATOM 1424 N N . HIS A 1 185 ? -20.149 -10.987 28.385 1.00 93.56 185 HIS A N 1
ATOM 1425 C CA . HIS A 1 185 ? -20.617 -10.291 27.189 1.00 93.56 185 HIS A CA 1
ATOM 1426 C C . HIS A 1 185 ? -19.829 -8.997 26.924 1.00 93.56 185 HIS A C 1
ATOM 1428 O O . HIS A 1 185 ? -19.454 -8.738 25.783 1.00 93.56 185 HIS A O 1
ATOM 1434 N N . GLU A 1 186 ? -19.566 -8.197 27.958 1.00 93.69 186 GLU A N 1
ATOM 1435 C CA . GLU A 1 186 ? -18.750 -6.979 27.863 1.00 93.69 186 GLU A CA 1
ATOM 1436 C C . GLU A 1 186 ? -17.309 -7.298 27.437 1.00 93.69 186 GLU A C 1
ATOM 1438 O O . GLU A 1 186 ? -16.782 -6.656 26.528 1.00 93.69 186 GLU A O 1
ATOM 1443 N N . ASP A 1 187 ? -16.703 -8.329 28.026 1.00 95.19 187 ASP A N 1
ATOM 1444 C CA . ASP A 1 187 ? -15.365 -8.815 27.688 1.00 95.19 187 ASP A CA 1
ATOM 1445 C C . ASP A 1 187 ? -15.315 -9.295 26.229 1.00 95.19 187 ASP A C 1
ATOM 1447 O O . ASP A 1 187 ? -14.429 -8.893 25.478 1.00 95.19 187 ASP A O 1
ATOM 1451 N N . ASP A 1 188 ? -16.310 -10.065 25.775 1.00 94.69 188 ASP A N 1
ATOM 1452 C CA . ASP A 1 188 ? -16.419 -10.516 24.382 1.00 94.69 188 ASP A CA 1
ATOM 1453 C C . ASP A 1 188 ? -16.548 -9.335 23.400 1.00 94.69 188 ASP A C 1
ATOM 1455 O O . ASP A 1 188 ? -16.044 -9.377 22.271 1.00 94.69 188 ASP A O 1
ATOM 1459 N N . GLU A 1 189 ? -17.279 -8.281 23.773 1.00 93.62 189 GLU A N 1
ATOM 1460 C CA . GLU A 1 189 ? -17.419 -7.067 22.965 1.00 93.62 189 GLU A CA 1
ATOM 1461 C C . GLU A 1 189 ? -16.114 -6.273 22.895 1.00 93.62 189 GLU A C 1
ATOM 1463 O O . GLU A 1 189 ? -15.709 -5.848 21.803 1.00 93.62 189 GLU A O 1
ATOM 1468 N N . GLN A 1 190 ? -15.426 -6.128 24.028 1.00 93.94 190 GLN A N 1
ATOM 1469 C CA . GLN A 1 190 ? -14.108 -5.507 24.106 1.00 93.94 190 GLN A CA 1
ATOM 1470 C C . GLN A 1 190 ? -13.083 -6.293 23.289 1.00 93.94 190 GLN A C 1
ATOM 1472 O O . GLN A 1 190 ? -12.373 -5.713 22.466 1.00 93.94 190 GLN A O 1
ATOM 1477 N N . GLU A 1 191 ? -13.050 -7.618 23.419 1.00 95.06 191 GLU A N 1
ATOM 1478 C CA . GLU A 1 191 ? -12.129 -8.469 22.676 1.00 95.06 191 GLU A CA 1
ATOM 1479 C C . GLU A 1 191 ? -12.376 -8.355 21.166 1.00 95.06 191 GLU A C 1
ATOM 1481 O O . GLU A 1 191 ? -11.438 -8.221 20.380 1.00 95.06 191 GLU A O 1
ATOM 1486 N N . LYS A 1 192 ? -13.641 -8.320 20.718 1.00 95.00 192 LYS A N 1
ATOM 1487 C CA . LYS A 1 192 ? -13.986 -8.082 19.301 1.00 95.00 192 LYS A CA 1
ATOM 1488 C C . LYS A 1 192 ? -13.525 -6.711 18.813 1.00 95.00 192 LYS A C 1
ATOM 1490 O O . LYS A 1 192 ? -13.196 -6.576 17.630 1.00 95.00 192 LYS A O 1
ATOM 1495 N N . TYR A 1 193 ? -13.555 -5.693 19.668 1.00 94.69 193 TYR A N 1
ATOM 1496 C CA . TYR A 1 193 ? -13.073 -4.355 19.342 1.00 94.69 193 TYR A CA 1
ATOM 1497 C C . TYR A 1 193 ? -11.545 -4.337 19.201 1.00 94.69 193 TYR A C 1
ATOM 1499 O O . TYR A 1 193 ? -11.040 -3.956 18.140 1.00 94.69 193 TYR A O 1
ATOM 1507 N N . PHE A 1 194 ? -10.818 -4.841 20.201 1.00 96.56 194 PHE A N 1
ATOM 1508 C CA . PHE A 1 194 ? -9.355 -4.880 20.193 1.00 96.56 194 PHE A CA 1
ATOM 1509 C C . PHE A 1 194 ? -8.800 -5.784 19.094 1.00 96.56 194 PHE A C 1
ATOM 1511 O O . PHE A 1 194 ? -7.940 -5.345 18.337 1.00 96.56 194 PHE A O 1
ATOM 1518 N N . ASN A 1 195 ? -9.380 -6.965 18.870 1.00 95.88 195 ASN A N 1
ATOM 1519 C CA . ASN A 1 195 ? -8.985 -7.856 17.776 1.00 95.88 195 ASN A CA 1
ATOM 1520 C C . ASN A 1 195 ? -9.061 -7.179 16.397 1.00 95.88 195 ASN A C 1
ATOM 1522 O O . ASN A 1 195 ? -8.282 -7.485 15.492 1.00 95.88 195 ASN A O 1
ATOM 1526 N N . LYS A 1 196 ? -10.029 -6.276 16.180 1.00 94.06 196 LYS A N 1
ATOM 1527 C CA . LYS A 1 196 ? -10.126 -5.524 14.918 1.00 94.06 196 LYS A CA 1
ATOM 1528 C C . LYS A 1 196 ? -9.015 -4.486 14.798 1.00 94.06 196 LYS A C 1
ATOM 1530 O O . LYS A 1 196 ? -8.547 -4.261 13.683 1.00 94.06 196 LYS A O 1
ATOM 1535 N N . LEU A 1 197 ? -8.641 -3.838 15.897 1.00 93.69 197 LEU A N 1
ATOM 1536 C CA . LEU A 1 197 ? -7.564 -2.849 15.926 1.00 93.69 197 LEU A CA 1
ATOM 1537 C C . LEU A 1 197 ? -6.205 -3.522 15.761 1.00 93.69 197 LEU A C 1
ATOM 1539 O O . LEU A 1 197 ? -5.469 -3.159 14.852 1.00 93.69 197 LEU A O 1
ATOM 1543 N N . GLU A 1 198 ? -5.944 -4.588 16.509 1.00 94.88 198 GLU A N 1
ATOM 1544 C CA . GLU A 1 198 ? -4.703 -5.355 16.430 1.00 94.88 198 GLU A CA 1
ATOM 1545 C C . GLU A 1 198 ? -4.479 -5.919 15.020 1.00 94.88 198 GLU A C 1
ATOM 1547 O O . GLU A 1 198 ? -3.397 -5.798 14.450 1.00 94.88 198 GLU A O 1
ATOM 1552 N N . LYS A 1 199 ? -5.527 -6.446 14.367 1.00 94.31 199 LYS A N 1
ATOM 1553 C CA . LYS A 1 199 ? -5.432 -6.894 12.965 1.00 94.31 199 LYS A CA 1
ATOM 1554 C C . LYS A 1 199 ? -5.103 -5.759 11.993 1.00 94.31 199 LYS A C 1
ATOM 1556 O O . LYS A 1 199 ? -4.437 -6.010 10.986 1.00 94.31 199 LYS A O 1
ATOM 1561 N N . LYS A 1 200 ? -5.582 -4.536 12.250 1.00 92.25 200 LYS A N 1
ATOM 1562 C CA . LYS A 1 200 ? -5.252 -3.359 11.431 1.00 92.25 200 LYS A CA 1
ATOM 1563 C C . LYS A 1 200 ? -3.806 -2.938 11.659 1.00 92.25 200 LYS A C 1
ATOM 1565 O O . LYS A 1 200 ? -3.081 -2.792 10.681 1.00 92.25 200 LYS A O 1
ATOM 1570 N N . GLU A 1 201 ? -3.379 -2.822 12.911 1.00 91.50 201 GLU A N 1
ATOM 1571 C CA . GLU A 1 201 ? -2.009 -2.451 13.277 1.00 91.50 201 GLU A CA 1
ATOM 1572 C C . GLU A 1 201 ? -0.995 -3.466 12.744 1.00 91.50 201 GLU A C 1
ATOM 1574 O O . GLU A 1 201 ? -0.061 -3.091 12.038 1.00 91.50 201 GLU A O 1
ATOM 1579 N N . ALA A 1 202 ? -1.254 -4.763 12.926 1.00 93.44 202 ALA A N 1
ATOM 1580 C CA . ALA A 1 202 ? -0.412 -5.828 12.390 1.00 93.44 202 ALA A CA 1
ATOM 1581 C C . ALA A 1 202 ? -0.322 -5.795 10.854 1.00 93.44 202 ALA A C 1
ATOM 1583 O O . ALA A 1 202 ? 0.693 -6.187 10.275 1.00 93.44 202 ALA A O 1
ATOM 1584 N N . MET A 1 203 ? -1.378 -5.360 10.156 1.00 90.31 203 MET A N 1
ATOM 1585 C CA . MET A 1 203 ? -1.327 -5.168 8.707 1.00 90.31 203 MET A CA 1
ATOM 1586 C C . MET A 1 203 ? -0.490 -3.941 8.340 1.00 90.31 203 MET A C 1
ATOM 1588 O O . MET A 1 203 ? 0.354 -4.043 7.451 1.00 90.31 203 MET A O 1
ATOM 1592 N N . GLU A 1 204 ? -0.699 -2.805 9.005 1.00 89.25 204 GLU A N 1
ATOM 1593 C CA . GLU A 1 204 ? 0.057 -1.575 8.752 1.00 89.25 204 GLU A CA 1
ATOM 1594 C C . GLU A 1 204 ? 1.555 -1.777 9.012 1.00 89.25 204 GLU A C 1
ATOM 1596 O O . GLU A 1 204 ? 2.370 -1.439 8.152 1.00 89.25 204 GLU A O 1
ATOM 1601 N N . GLU A 1 205 ? 1.923 -2.435 10.110 1.00 90.56 205 GLU A N 1
ATOM 1602 C CA . GLU A 1 205 ? 3.309 -2.780 10.426 1.00 90.56 205 GLU A CA 1
ATOM 1603 C C . GLU A 1 205 ? 3.926 -3.689 9.352 1.00 90.56 205 GLU A C 1
ATOM 1605 O O . GLU A 1 205 ? 5.020 -3.422 8.847 1.00 90.56 205 GLU A O 1
ATOM 1610 N N . LYS A 1 206 ? 3.199 -4.721 8.900 1.00 91.19 206 LYS A N 1
ATOM 1611 C CA . LYS A 1 206 ? 3.644 -5.567 7.779 1.00 91.19 206 LYS A CA 1
ATOM 1612 C C . LYS A 1 206 ? 3.847 -4.753 6.501 1.00 91.19 206 LYS A C 1
ATOM 1614 O O . LYS A 1 206 ? 4.801 -5.001 5.763 1.00 91.19 206 LYS A O 1
ATOM 1619 N N . MET A 1 207 ? 2.987 -3.778 6.211 1.00 89.25 207 MET A N 1
ATOM 1620 C CA . MET A 1 207 ? 3.144 -2.913 5.038 1.00 89.25 207 MET A CA 1
ATOM 1621 C C . MET A 1 207 ? 4.308 -1.917 5.170 1.00 89.25 207 MET A C 1
ATOM 1623 O O . MET A 1 207 ? 4.906 -1.539 4.160 1.00 89.25 207 MET A O 1
ATOM 1627 N N . LEU A 1 208 ? 4.643 -1.494 6.389 1.00 89.88 208 LEU A N 1
ATOM 1628 C CA . LEU A 1 208 ? 5.800 -0.645 6.670 1.00 89.88 208 LEU A CA 1
ATOM 1629 C C . LEU A 1 208 ? 7.114 -1.440 6.622 1.00 89.88 208 LEU A C 1
ATOM 1631 O O . LEU A 1 208 ? 8.109 -0.940 6.117 1.00 89.88 208 LEU A O 1
ATOM 1635 N N . ASN A 1 209 ? 7.122 -2.708 7.027 1.00 90.69 209 ASN A N 1
ATOM 1636 C CA . ASN A 1 209 ? 8.338 -3.529 7.016 1.00 90.69 209 ASN A CA 1
ATOM 1637 C C . ASN A 1 209 ? 8.606 -4.229 5.667 1.00 90.69 209 ASN A C 1
ATOM 1639 O O . ASN A 1 209 ? 9.687 -4.779 5.439 1.00 90.69 209 ASN A O 1
ATOM 1643 N N . THR A 1 210 ? 7.652 -4.212 4.731 1.00 92.50 210 THR A N 1
ATOM 1644 C CA . THR A 1 210 ? 7.803 -4.860 3.419 1.00 92.50 210 THR A CA 1
ATOM 1645 C C . THR A 1 210 ? 8.371 -3.918 2.355 1.00 92.50 210 THR A C 1
ATOM 1647 O O . THR A 1 210 ? 7.721 -2.989 1.887 1.00 92.50 210 THR A O 1
ATOM 1650 N N . PHE A 1 211 ? 9.589 -4.214 1.893 1.00 93.88 211 PHE A N 1
ATOM 1651 C CA . PHE A 1 211 ? 10.278 -3.470 0.819 1.00 93.88 211 PHE A CA 1
ATOM 1652 C C . PHE A 1 211 ? 10.152 -4.123 -0.568 1.00 93.88 211 PHE A C 1
ATOM 1654 O O . PHE A 1 211 ? 10.413 -3.491 -1.597 1.00 93.88 211 PHE A O 1
ATOM 1661 N N . LYS A 1 212 ? 9.784 -5.410 -0.606 1.00 93.56 212 LYS A N 1
ATOM 1662 C CA . LYS A 1 212 ? 9.585 -6.197 -1.828 1.00 93.56 212 LYS A CA 1
ATOM 1663 C C . LYS A 1 212 ? 8.324 -7.051 -1.710 1.00 93.56 212 LYS A C 1
ATOM 1665 O O . LYS A 1 212 ? 8.067 -7.613 -0.650 1.00 93.56 212 LYS A O 1
ATOM 1670 N N . LEU A 1 213 ? 7.574 -7.172 -2.799 1.00 94.56 213 LEU A N 1
ATOM 1671 C CA . LEU A 1 213 ? 6.340 -7.953 -2.884 1.00 94.56 213 LEU A CA 1
ATOM 1672 C C . LEU A 1 213 ? 6.426 -8.905 -4.079 1.00 94.56 213 LEU A C 1
ATOM 1674 O O . LEU A 1 213 ? 6.755 -8.464 -5.177 1.00 94.56 213 LEU A O 1
ATOM 1678 N N . ALA A 1 214 ? 6.130 -10.190 -3.888 1.00 95.25 214 ALA A N 1
ATOM 1679 C CA . ALA A 1 214 ? 6.031 -11.126 -5.006 1.00 95.25 214 ALA A CA 1
ATOM 1680 C C . ALA A 1 214 ? 4.863 -10.719 -5.925 1.00 95.25 214 ALA A C 1
ATOM 1682 O O . ALA A 1 214 ? 3.754 -10.460 -5.460 1.00 95.25 214 ALA A O 1
ATOM 1683 N N . CYS A 1 215 ? 5.116 -10.624 -7.225 1.00 94.62 215 CYS A N 1
ATOM 1684 C CA . CYS A 1 215 ? 4.135 -10.243 -8.229 1.00 94.62 215 CYS A CA 1
ATOM 1685 C C . CYS A 1 215 ? 4.367 -10.987 -9.542 1.00 94.62 215 CYS A C 1
ATOM 1687 O O . CYS A 1 215 ? 5.492 -11.333 -9.899 1.00 94.62 215 CYS A O 1
ATOM 1689 N N . LYS A 1 216 ? 3.296 -11.141 -10.313 1.00 95.81 216 LYS A N 1
ATOM 1690 C CA . LYS A 1 216 ? 3.387 -11.593 -11.698 1.00 95.81 216 LYS A CA 1
ATOM 1691 C C . LYS A 1 216 ? 3.697 -10.400 -12.592 1.00 95.81 216 LYS A C 1
ATOM 1693 O O . LYS A 1 216 ? 3.036 -9.368 -12.494 1.00 95.81 216 LYS A O 1
ATOM 1698 N N . ALA A 1 217 ? 4.692 -10.546 -13.451 1.00 96.31 217 ALA A N 1
ATOM 1699 C CA . ALA A 1 217 ? 5.014 -9.600 -14.506 1.00 96.31 217 ALA A CA 1
ATOM 1700 C C . ALA A 1 217 ? 4.885 -10.286 -15.868 1.00 96.31 217 ALA A C 1
ATOM 1702 O O . ALA A 1 217 ? 4.808 -11.511 -15.973 1.00 96.31 217 ALA A O 1
ATOM 1703 N N . VAL A 1 218 ? 4.846 -9.485 -16.924 1.00 96.62 218 VAL A N 1
ATOM 1704 C CA . VAL A 1 218 ? 4.739 -9.944 -18.303 1.00 96.62 218 VAL A CA 1
ATOM 1705 C C . VAL A 1 218 ? 5.972 -9.497 -19.073 1.00 96.62 218 VAL A C 1
ATOM 1707 O O . VAL A 1 218 ? 6.326 -8.316 -19.065 1.00 96.62 218 VAL A O 1
ATOM 1710 N N . ARG A 1 219 ? 6.600 -10.439 -19.776 1.00 96.44 219 ARG A N 1
ATOM 1711 C CA . ARG A 1 219 ? 7.678 -10.187 -20.730 1.00 96.44 219 ARG A CA 1
ATOM 1712 C C . ARG A 1 219 ? 7.188 -10.409 -22.147 1.00 96.44 219 ARG A C 1
ATOM 1714 O O . ARG A 1 219 ? 6.733 -11.498 -22.491 1.00 96.44 219 ARG A O 1
ATOM 1721 N N . CYS A 1 220 ? 7.319 -9.387 -22.979 1.00 97.06 220 CYS A N 1
ATOM 1722 C CA . CYS A 1 220 ? 7.039 -9.501 -24.405 1.00 97.06 220 CYS A CA 1
ATOM 1723 C C . CYS A 1 220 ? 8.234 -10.146 -25.114 1.00 97.06 220 CYS A C 1
ATOM 1725 O O . CYS A 1 220 ? 9.354 -9.667 -24.969 1.00 97.06 220 CYS A O 1
ATOM 1727 N N . ALA A 1 221 ? 8.035 -11.218 -25.886 1.00 95.50 221 ALA A N 1
ATOM 1728 C CA . ALA A 1 221 ? 9.140 -11.874 -26.590 1.00 95.50 221 ALA A CA 1
ATOM 1729 C C . ALA A 1 221 ? 9.591 -11.111 -27.852 1.00 95.50 221 ALA A C 1
ATOM 1731 O O . ALA A 1 221 ? 10.764 -11.191 -28.208 1.00 95.50 221 ALA A O 1
ATOM 1732 N N . LYS A 1 222 ? 8.703 -10.319 -28.476 1.00 96.25 222 LYS A N 1
ATOM 1733 C CA . LYS A 1 222 ? 9.044 -9.435 -29.609 1.00 96.25 222 LYS A CA 1
ATOM 1734 C C . LYS A 1 222 ? 9.787 -8.175 -29.147 1.00 96.25 222 LYS A C 1
ATOM 1736 O O . LYS A 1 222 ? 10.915 -7.939 -29.558 1.00 96.25 222 LYS A O 1
ATOM 1741 N N . CYS A 1 223 ? 9.191 -7.406 -28.233 1.00 95.12 223 CYS A N 1
ATOM 1742 C CA . CYS A 1 223 ? 9.752 -6.134 -27.752 1.00 95.12 223 CYS A CA 1
ATOM 1743 C C . CYS A 1 223 ? 10.779 -6.288 -26.616 1.00 95.12 223 CYS A C 1
ATOM 1745 O O . CYS A 1 223 ? 11.422 -5.317 -26.236 1.00 95.12 223 CYS A O 1
ATOM 1747 N N . LYS A 1 224 ? 10.899 -7.484 -26.026 1.00 94.62 224 LYS A N 1
ATOM 1748 C CA . LYS A 1 224 ? 11.853 -7.850 -24.960 1.00 94.62 224 LYS A CA 1
ATOM 1749 C C . LYS A 1 224 ? 11.764 -7.054 -23.646 1.00 94.62 224 LYS A C 1
ATOM 1751 O O . LYS A 1 224 ? 12.560 -7.321 -22.746 1.00 94.62 224 LYS A O 1
ATOM 1756 N N . TYR A 1 225 ? 10.787 -6.161 -23.475 1.00 93.44 225 TYR A N 1
ATOM 1757 C CA . TYR A 1 225 ? 10.553 -5.468 -22.204 1.00 93.44 225 TYR A CA 1
ATOM 1758 C C . TYR A 1 225 ? 9.858 -6.371 -21.174 1.00 93.44 225 TYR A C 1
ATOM 1760 O O . TYR A 1 225 ? 9.153 -7.321 -21.532 1.00 93.44 225 TYR A O 1
ATOM 1768 N N . THR A 1 226 ? 10.017 -6.019 -19.895 1.00 94.50 226 THR A N 1
ATOM 1769 C CA . THR A 1 226 ? 9.328 -6.647 -18.760 1.00 94.50 226 THR A CA 1
ATOM 1770 C C . THR A 1 226 ? 8.556 -5.584 -17.985 1.00 94.50 226 THR A C 1
ATOM 1772 O O . THR A 1 226 ? 9.133 -4.580 -17.577 1.00 94.50 226 THR A O 1
ATOM 1775 N N . ALA A 1 227 ? 7.255 -5.781 -17.788 1.00 94.38 227 ALA A N 1
ATOM 1776 C CA . ALA A 1 227 ? 6.395 -4.832 -17.081 1.00 94.38 227 ALA A CA 1
ATOM 1777 C C . ALA A 1 227 ? 5.302 -5.555 -16.282 1.00 94.38 227 ALA A C 1
ATOM 1779 O O . ALA A 1 227 ? 5.037 -6.733 -16.505 1.00 94.38 227 ALA A O 1
ATOM 1780 N N . PHE A 1 228 ? 4.634 -4.854 -15.361 1.00 94.00 228 PHE A N 1
ATOM 1781 C CA . PHE A 1 228 ? 3.520 -5.421 -14.581 1.00 94.00 228 PHE A CA 1
ATOM 1782 C C . PHE A 1 228 ? 2.348 -5.872 -15.460 1.00 94.00 228 PHE A C 1
ATOM 1784 O O . PHE A 1 228 ? 1.656 -6.833 -15.143 1.00 94.00 228 PHE A O 1
ATOM 1791 N N . SER A 1 229 ? 2.134 -5.178 -16.576 1.00 94.38 229 SER A N 1
ATOM 1792 C CA . SER A 1 229 ? 1.137 -5.526 -17.579 1.00 94.38 229 SER A CA 1
ATOM 1793 C C . SER A 1 229 ? 1.707 -5.298 -18.973 1.00 94.38 229 SER A C 1
ATOM 1795 O O . SER A 1 229 ? 2.644 -4.518 -19.155 1.00 94.38 229 SER A O 1
ATOM 1797 N N . ALA A 1 230 ? 1.168 -6.002 -19.965 1.00 94.44 230 ALA A N 1
ATOM 1798 C CA . ALA A 1 230 ? 1.545 -5.751 -21.346 1.00 94.44 230 ALA A CA 1
ATOM 1799 C C . ALA A 1 230 ? 1.066 -4.362 -21.795 1.00 94.44 230 ALA A C 1
ATOM 1801 O O . ALA A 1 230 ? -0.060 -3.967 -21.481 1.00 94.44 230 ALA A O 1
ATOM 1802 N N . ALA A 1 231 ? 1.911 -3.654 -22.548 1.00 95.44 231 ALA A N 1
ATOM 1803 C CA . ALA A 1 231 ? 1.544 -2.417 -23.219 1.00 95.44 231 ALA A CA 1
ATOM 1804 C C . ALA A 1 231 ? 0.359 -2.667 -24.162 1.00 95.44 231 ALA A C 1
ATOM 1806 O O . ALA A 1 231 ? 0.264 -3.750 -24.742 1.00 95.44 231 ALA A O 1
ATOM 1807 N N . GLN A 1 232 ? -0.523 -1.677 -24.319 1.00 96.12 232 GLN A N 1
ATOM 1808 C CA . GLN A 1 232 ? -1.721 -1.824 -25.158 1.00 96.12 232 GLN A CA 1
ATOM 1809 C C . GLN A 1 232 ? -1.348 -2.153 -26.606 1.00 96.12 232 GLN A C 1
ATOM 1811 O O . GLN A 1 232 ? -1.812 -3.158 -27.119 1.00 96.12 232 GLN A O 1
ATOM 1816 N N . ILE A 1 233 ? -0.347 -1.461 -27.161 1.00 96.12 233 ILE A N 1
ATOM 1817 C CA . ILE A 1 233 ? 0.207 -1.730 -28.500 1.00 96.12 233 ILE A CA 1
ATOM 1818 C C . ILE A 1 233 ? 0.586 -3.212 -28.670 1.00 96.12 233 ILE A C 1
ATOM 1820 O O . ILE A 1 233 ? 0.239 -3.849 -29.655 1.00 96.12 233 ILE A O 1
ATOM 1824 N N . CYS A 1 234 ? 1.236 -3.813 -27.667 1.00 95.62 234 CYS A N 1
ATOM 1825 C CA . CYS A 1 234 ? 1.613 -5.229 -27.719 1.00 95.62 234 CYS A CA 1
ATOM 1826 C C . CYS A 1 234 ? 0.425 -6.191 -27.614 1.00 95.62 234 CYS A C 1
ATOM 1828 O O . CYS A 1 234 ? 0.546 -7.343 -28.029 1.00 95.62 234 CYS A O 1
ATOM 1830 N N . LYS A 1 235 ? -0.693 -5.763 -27.021 1.00 95.25 235 LYS A N 1
ATOM 1831 C CA . LYS A 1 235 ? -1.937 -6.539 -27.012 1.00 95.25 235 LYS A CA 1
ATOM 1832 C C . LYS A 1 235 ? -2.646 -6.424 -28.358 1.00 95.25 235 LYS A C 1
ATOM 1834 O O . LYS A 1 235 ? -3.077 -7.449 -28.880 1.00 95.25 235 LYS A O 1
ATOM 1839 N N . ASP A 1 236 ? -2.689 -5.221 -28.923 1.00 97.06 236 ASP A N 1
ATOM 1840 C CA . ASP A 1 236 ? -3.333 -4.923 -30.204 1.00 97.06 236 ASP A CA 1
ATOM 1841 C C . ASP A 1 236 ? -2.628 -5.661 -31.354 1.00 97.06 236 ASP A C 1
ATOM 1843 O O . ASP A 1 236 ? -3.262 -6.381 -32.122 1.00 97.06 236 ASP A O 1
ATOM 1847 N N . GLU A 1 237 ? -1.293 -5.618 -31.385 1.00 96.00 237 GLU A N 1
ATOM 1848 C CA . GLU A 1 237 ? -0.442 -6.345 -32.344 1.00 96.00 237 GLU A CA 1
ATOM 1849 C C . GLU A 1 237 ? -0.265 -7.841 -32.004 1.00 96.00 237 GLU A C 1
ATOM 1851 O O . GLU A 1 237 ? 0.492 -8.563 -32.665 1.00 96.00 237 GLU A O 1
ATOM 1856 N N . ARG A 1 238 ? -0.936 -8.323 -30.946 1.00 95.00 238 ARG A N 1
ATOM 1857 C CA . ARG A 1 238 ? -0.919 -9.716 -30.462 1.00 95.00 238 ARG A CA 1
ATOM 1858 C C . ARG A 1 238 ? 0.490 -10.295 -30.345 1.00 95.00 238 ARG A C 1
ATOM 1860 O O . ARG A 1 238 ? 0.841 -11.324 -30.928 1.00 95.00 238 ARG A O 1
ATOM 1867 N N . HIS A 1 239 ? 1.334 -9.618 -29.581 1.00 96.25 239 HIS A N 1
ATOM 1868 C CA . HIS A 1 239 ? 2.682 -10.092 -29.318 1.00 96.25 239 HIS A CA 1
ATOM 1869 C C . HIS A 1 239 ? 2.681 -11.351 -28.435 1.00 96.25 239 HIS A C 1
ATOM 1871 O O . HIS A 1 239 ? 1.838 -11.485 -27.551 1.00 96.25 239 HIS A O 1
ATOM 1877 N N . PRO A 1 240 ? 3.639 -12.278 -28.626 1.00 96.06 240 PRO A N 1
ATOM 1878 C CA . PRO A 1 240 ? 3.819 -13.406 -27.724 1.00 96.06 240 PRO A CA 1
ATOM 1879 C C . PRO A 1 240 ? 4.320 -12.908 -26.361 1.00 96.06 240 PRO A C 1
ATOM 1881 O O . PRO A 1 240 ? 5.434 -12.388 -26.237 1.00 96.06 240 PRO A O 1
ATOM 1884 N N . LEU A 1 241 ? 3.480 -13.060 -25.338 1.00 96.31 241 LEU A N 1
ATOM 1885 C CA . LEU A 1 241 ? 3.725 -12.619 -23.966 1.00 96.31 241 LEU A CA 1
ATOM 1886 C C . LEU A 1 241 ? 4.005 -13.826 -23.061 1.00 96.31 241 LEU A C 1
ATOM 1888 O O . LEU A 1 241 ? 3.300 -14.830 -23.122 1.00 96.31 241 LEU A O 1
ATOM 1892 N N . LYS A 1 242 ? 5.011 -13.719 -22.189 1.00 96.38 242 LYS A N 1
ATOM 1893 C CA . LYS A 1 242 ? 5.327 -14.711 -21.151 1.00 96.38 242 LYS A CA 1
ATOM 1894 C C . LYS A 1 242 ? 5.066 -14.114 -19.774 1.00 96.38 242 LYS A C 1
ATOM 1896 O O . LYS A 1 242 ? 5.554 -13.024 -19.485 1.00 96.38 242 LYS A O 1
ATOM 1901 N N . VAL A 1 243 ? 4.324 -14.824 -18.930 1.00 96.25 243 VAL A N 1
ATOM 1902 C CA . VAL A 1 243 ? 4.119 -14.440 -17.527 1.00 96.25 243 VAL A CA 1
ATOM 1903 C C . VAL A 1 243 ? 5.262 -15.007 -16.692 1.00 96.25 243 VAL A C 1
ATOM 1905 O O . VAL A 1 243 ? 5.649 -16.158 -16.874 1.00 96.25 243 VAL A O 1
ATOM 1908 N N . LEU A 1 244 ? 5.815 -14.190 -15.804 1.00 95.69 244 LEU A N 1
ATOM 1909 C CA . LEU A 1 244 ? 6.940 -14.535 -14.940 1.00 95.69 244 LEU A CA 1
ATOM 1910 C C . LEU A 1 244 ? 6.697 -14.050 -13.513 1.00 95.69 244 LEU A C 1
ATOM 1912 O O . LEU A 1 244 ? 6.223 -12.933 -13.293 1.00 95.69 244 LEU A O 1
ATOM 1916 N N . ASP A 1 245 ? 7.062 -14.884 -12.547 1.00 96.00 245 ASP A N 1
ATOM 1917 C CA . ASP A 1 245 ? 7.004 -14.541 -11.132 1.00 96.00 245 ASP A CA 1
ATOM 1918 C C . ASP A 1 245 ? 8.254 -13.731 -10.761 1.00 96.00 245 ASP A C 1
ATOM 1920 O O . ASP A 1 245 ? 9.388 -14.178 -10.921 1.00 96.00 245 ASP A O 1
ATOM 1924 N N . THR A 1 246 ? 8.053 -12.495 -10.313 1.00 95.31 246 THR A N 1
ATOM 1925 C CA . THR A 1 246 ? 9.115 -11.542 -9.949 1.00 95.31 246 THR A CA 1
ATOM 1926 C C . THR A 1 246 ? 8.773 -10.798 -8.668 1.00 95.31 246 THR A C 1
ATOM 1928 O O . THR A 1 246 ? 7.740 -11.030 -8.047 1.00 95.31 246 THR A O 1
ATOM 1931 N N . PHE A 1 247 ? 9.658 -9.899 -8.237 1.00 94.88 247 PHE A N 1
ATOM 1932 C CA . PHE A 1 247 ? 9.431 -9.054 -7.074 1.00 94.88 247 PHE A CA 1
ATOM 1933 C C . PHE A 1 247 ? 9.243 -7.597 -7.492 1.00 94.88 247 PHE A C 1
ATOM 1935 O O . PHE A 1 247 ? 10.126 -6.990 -8.091 1.00 94.88 247 PHE A O 1
ATOM 1942 N N . LYS A 1 248 ? 8.117 -7.016 -7.087 1.00 95.12 248 LYS A N 1
ATOM 1943 C CA . LYS A 1 248 ? 7.854 -5.581 -7.082 1.00 95.12 248 LYS A CA 1
ATOM 1944 C C . LYS A 1 248 ? 8.633 -4.944 -5.936 1.00 95.12 248 LYS A C 1
ATOM 1946 O O . LYS A 1 248 ? 8.462 -5.345 -4.787 1.00 95.12 248 LYS A O 1
ATOM 1951 N N . ARG A 1 249 ? 9.469 -3.952 -6.224 1.00 95.56 249 ARG A N 1
ATOM 1952 C CA . ARG A 1 249 ? 10.282 -3.230 -5.235 1.00 95.56 249 ARG A CA 1
ATOM 1953 C C . ARG A 1 249 ? 9.854 -1.770 -5.170 1.00 95.56 249 ARG A C 1
ATOM 1955 O O . ARG A 1 249 ? 9.541 -1.169 -6.200 1.00 95.56 249 ARG A O 1
ATOM 1962 N N . PHE A 1 250 ? 9.842 -1.209 -3.966 1.00 95.69 250 PHE A N 1
ATOM 1963 C CA . PHE A 1 250 ? 9.387 0.157 -3.711 1.00 95.69 250 PHE A CA 1
ATOM 1964 C C . PHE A 1 250 ? 10.572 1.091 -3.447 1.00 95.69 250 PHE A C 1
ATOM 1966 O O . PHE A 1 250 ? 11.483 0.767 -2.683 1.00 95.69 250 PHE A O 1
ATOM 1973 N N . PHE A 1 251 ? 10.545 2.265 -4.075 1.00 95.56 251 PHE A N 1
ATOM 1974 C CA . PHE A 1 251 ? 11.583 3.285 -3.971 1.00 95.56 251 PHE A CA 1
ATOM 1975 C C . PHE A 1 251 ? 10.976 4.664 -3.722 1.00 95.56 251 PHE A C 1
ATOM 1977 O O . PHE A 1 251 ? 9.838 4.949 -4.105 1.00 95.56 251 PHE A O 1
ATOM 1984 N N . LYS A 1 252 ? 11.768 5.534 -3.100 1.00 95.12 252 LYS A N 1
ATOM 1985 C CA . LYS A 1 252 ? 11.515 6.966 -2.962 1.00 95.12 252 LYS A CA 1
ATOM 1986 C C . LYS A 1 252 ? 12.724 7.748 -3.464 1.00 95.12 252 LYS A C 1
ATOM 1988 O O . LYS A 1 252 ? 13.862 7.317 -3.287 1.00 95.12 252 LYS A O 1
ATOM 1993 N N . CYS A 1 253 ? 12.477 8.876 -4.109 1.00 95.38 253 CYS A N 1
ATOM 1994 C CA . CYS A 1 253 ? 13.520 9.806 -4.506 1.00 95.38 253 CYS A CA 1
ATOM 1995 C C . CYS A 1 253 ? 14.079 10.493 -3.254 1.00 95.38 253 CYS A C 1
ATOM 1997 O O . CYS A 1 253 ? 13.306 10.952 -2.416 1.00 95.38 253 CYS A O 1
ATOM 1999 N N . ALA A 1 254 ? 15.402 10.571 -3.124 1.00 94.50 254 ALA A N 1
ATOM 2000 C CA . ALA A 1 254 ? 16.044 11.236 -1.992 1.00 94.50 254 ALA A CA 1
ATOM 2001 C C . ALA A 1 254 ? 15.776 12.749 -1.976 1.00 94.50 254 ALA A C 1
ATOM 2003 O O . ALA A 1 254 ? 15.629 13.326 -0.905 1.00 94.50 254 ALA A O 1
ATOM 2004 N N . ASP A 1 255 ? 15.676 13.368 -3.156 1.00 93.94 255 ASP A N 1
ATOM 2005 C CA . ASP A 1 255 ? 15.661 14.828 -3.282 1.00 93.94 255 ASP A CA 1
ATOM 2006 C C . ASP A 1 255 ? 14.245 15.418 -3.159 1.00 93.94 255 ASP A C 1
ATOM 2008 O O . ASP A 1 255 ? 14.057 16.460 -2.544 1.00 93.94 255 ASP A O 1
ATOM 2012 N N . CYS A 1 256 ? 13.221 14.746 -3.702 1.00 92.62 256 CYS A N 1
ATOM 2013 C CA . CYS A 1 256 ? 11.832 15.243 -3.682 1.00 92.62 256 CYS A CA 1
ATOM 2014 C C . CYS A 1 256 ? 10.822 14.290 -3.023 1.00 92.62 256 CYS A C 1
ATOM 2016 O O . CYS A 1 256 ? 9.619 14.546 -3.047 1.00 92.62 256 CYS A O 1
ATOM 2018 N N . ASN A 1 257 ? 11.283 13.160 -2.476 1.00 92.00 257 ASN A N 1
ATOM 2019 C CA . ASN A 1 257 ? 10.453 12.143 -1.820 1.00 92.00 257 ASN A CA 1
ATOM 2020 C C . ASN A 1 257 ? 9.327 11.543 -2.696 1.00 92.00 257 ASN A C 1
ATOM 2022 O O . ASN A 1 257 ? 8.423 10.875 -2.186 1.00 92.00 257 ASN A O 1
ATOM 2026 N N . ASN A 1 258 ? 9.377 11.751 -4.018 1.00 93.69 258 ASN A N 1
ATOM 2027 C CA . ASN A 1 258 ? 8.472 11.113 -4.969 1.00 93.69 258 ASN A CA 1
ATOM 2028 C C . ASN A 1 258 ? 8.690 9.595 -4.969 1.00 93.69 258 ASN A C 1
ATOM 2030 O O . ASN A 1 258 ? 9.826 9.127 -4.889 1.00 93.69 258 ASN A O 1
ATOM 2034 N N . ARG A 1 259 ? 7.614 8.814 -5.060 1.00 92.88 259 ARG A N 1
ATOM 2035 C CA . ARG A 1 259 ? 7.677 7.352 -4.951 1.00 92.88 259 ARG A CA 1
ATOM 2036 C C . ARG A 1 259 ? 7.597 6.701 -6.318 1.00 92.88 259 ARG A C 1
ATOM 2038 O O . ARG A 1 259 ? 6.901 7.163 -7.214 1.00 92.88 259 ARG A O 1
ATOM 2045 N N . THR A 1 260 ? 8.309 5.598 -6.484 1.00 94.06 260 THR A N 1
ATOM 2046 C CA . THR A 1 260 ? 8.308 4.820 -7.723 1.00 94.06 260 THR A CA 1
ATOM 2047 C C . THR A 1 260 ? 8.461 3.345 -7.397 1.00 94.06 260 THR A C 1
ATOM 2049 O O . THR A 1 260 ? 8.957 2.955 -6.340 1.00 94.06 260 THR A O 1
ATOM 2052 N N . VAL A 1 261 ? 7.978 2.511 -8.305 1.00 94.56 261 VAL A N 1
ATOM 2053 C CA . VAL A 1 261 ? 8.050 1.062 -8.199 1.00 94.56 261 VAL A CA 1
ATOM 2054 C C . VAL A 1 261 ? 8.860 0.537 -9.374 1.00 94.56 261 VAL A C 1
ATOM 2056 O O . VAL A 1 261 ? 8.629 0.953 -10.506 1.00 94.56 261 VAL A O 1
ATOM 2059 N N . SER A 1 262 ? 9.763 -0.405 -9.111 1.00 94.81 262 SER A N 1
ATOM 2060 C CA . SER A 1 262 ? 10.506 -1.117 -10.151 1.00 94.81 262 SER A CA 1
ATOM 2061 C C . SER A 1 262 ? 10.429 -2.631 -9.949 1.00 94.81 262 SER A C 1
ATOM 2063 O O . SER A 1 262 ? 10.264 -3.111 -8.826 1.00 94.81 262 SER A O 1
ATOM 2065 N N . LEU A 1 263 ? 10.527 -3.379 -11.047 1.00 94.56 263 LEU A N 1
ATOM 2066 C CA . LEU A 1 263 ? 10.764 -4.828 -11.031 1.00 94.56 263 LEU A CA 1
ATOM 2067 C C . LEU A 1 263 ? 12.258 -5.144 -10.864 1.00 94.56 263 LEU A C 1
ATOM 2069 O O . LEU A 1 263 ? 12.637 -6.190 -10.336 1.00 94.56 263 LEU A O 1
ATOM 2073 N N . GLU A 1 264 ? 13.107 -4.222 -11.306 1.00 91.88 264 GLU A N 1
ATOM 2074 C CA . GLU A 1 264 ? 14.556 -4.336 -11.242 1.00 91.88 264 GLU A CA 1
ATOM 2075 C C . GLU A 1 264 ? 15.102 -3.906 -9.878 1.00 91.88 264 GLU A C 1
ATOM 2077 O O . GLU A 1 264 ? 14.394 -3.343 -9.041 1.00 91.88 264 GLU A O 1
ATOM 2082 N N . ILE A 1 265 ? 16.391 -4.169 -9.652 1.00 91.75 265 ILE A N 1
ATOM 2083 C CA . ILE A 1 265 ? 17.083 -3.850 -8.395 1.00 91.75 265 ILE A CA 1
ATOM 2084 C C . ILE A 1 265 ? 17.054 -2.343 -8.098 1.00 91.75 265 ILE A C 1
ATOM 2086 O O . ILE A 1 265 ? 16.994 -1.973 -6.927 1.00 91.75 265 ILE A O 1
ATOM 2090 N N . LEU A 1 266 ? 17.055 -1.497 -9.133 1.00 92.56 266 LEU A N 1
ATOM 2091 C CA . LEU A 1 266 ? 16.933 -0.043 -9.049 1.00 92.56 266 LEU A CA 1
ATOM 2092 C C . LEU A 1 266 ? 16.038 0.461 -10.198 1.00 92.56 266 LEU A C 1
ATOM 2094 O O . LEU A 1 266 ? 16.004 -0.173 -11.253 1.00 92.56 266 LEU A O 1
ATOM 2098 N N . PRO A 1 267 ? 15.288 1.566 -10.045 1.00 93.69 267 PRO A N 1
ATOM 2099 C CA . PRO A 1 267 ? 14.592 2.172 -11.176 1.00 93.69 267 PRO A CA 1
ATOM 2100 C C . PRO A 1 267 ? 15.587 2.699 -12.223 1.00 93.69 267 PRO A C 1
ATOM 2102 O O . PRO A 1 267 ? 16.465 3.492 -11.896 1.00 93.69 267 PRO A O 1
ATOM 2105 N N . LEU A 1 268 ? 15.414 2.297 -13.486 1.00 91.50 268 LEU A N 1
ATOM 2106 C CA . LEU A 1 268 ? 16.226 2.791 -14.611 1.00 91.50 268 LEU A CA 1
ATOM 2107 C C . LEU A 1 268 ? 15.861 4.215 -15.043 1.00 91.50 268 LEU A C 1
ATOM 2109 O O . LEU A 1 268 ? 16.639 4.894 -15.707 1.00 91.50 268 LEU A O 1
ATOM 2113 N N . ARG A 1 269 ? 14.640 4.654 -14.728 1.00 91.50 269 ARG A N 1
ATOM 2114 C CA . ARG A 1 269 ? 14.138 5.979 -15.099 1.00 91.50 269 ARG A CA 1
ATOM 2115 C C . ARG A 1 269 ? 14.480 6.981 -13.999 1.00 91.50 269 ARG A C 1
ATOM 2117 O O . ARG A 1 269 ? 14.457 6.646 -12.812 1.00 91.50 269 ARG A O 1
ATOM 2124 N N . SER A 1 270 ? 14.778 8.211 -14.404 1.00 94.62 270 SER A N 1
ATOM 2125 C CA . SER A 1 270 ? 14.910 9.340 -13.487 1.00 94.62 270 SER A CA 1
ATOM 2126 C C . SER A 1 270 ? 13.568 9.671 -12.830 1.00 94.62 270 SER A C 1
ATOM 2128 O O . SER A 1 270 ? 12.496 9.262 -13.286 1.00 94.62 270 SER A O 1
ATOM 2130 N N . CYS A 1 271 ? 13.625 10.388 -11.711 1.00 95.00 271 CYS A N 1
ATOM 2131 C CA . CYS A 1 271 ? 12.445 10.823 -10.985 1.00 95.00 271 CYS A CA 1
ATOM 2132 C C . CYS A 1 271 ? 11.569 11.719 -11.867 1.00 95.00 271 CYS A C 1
ATOM 2134 O O . CYS A 1 271 ? 12.042 12.715 -12.403 1.00 95.00 271 CYS A O 1
ATOM 2136 N N . SER A 1 272 ? 10.273 11.416 -11.953 1.00 92.31 272 SER A N 1
ATOM 2137 C CA . SER A 1 272 ? 9.330 12.198 -12.761 1.00 92.31 272 SER A CA 1
ATOM 2138 C C . SER A 1 272 ? 9.127 13.637 -12.275 1.00 92.31 272 SER A C 1
ATOM 2140 O O . SER A 1 272 ? 8.670 14.464 -13.050 1.00 92.31 272 SER A O 1
ATOM 2142 N N . ASN A 1 273 ? 9.428 13.927 -11.005 1.00 94.50 273 ASN A N 1
ATOM 2143 C CA . ASN A 1 273 ? 9.170 15.234 -10.399 1.00 94.50 273 ASN A CA 1
ATOM 2144 C C . ASN A 1 273 ? 10.392 16.164 -10.448 1.00 94.50 273 ASN A C 1
ATOM 2146 O O . ASN A 1 273 ? 10.276 17.314 -10.841 1.00 94.50 273 ASN A O 1
ATOM 2150 N N . CYS A 1 274 ? 11.573 15.670 -10.059 1.00 94.25 274 CYS A N 1
ATOM 2151 C CA . CYS A 1 274 ? 12.794 16.486 -9.985 1.00 94.25 274 CYS A CA 1
ATOM 2152 C C . CYS A 1 274 ? 13.872 16.092 -11.001 1.00 94.25 274 CYS A C 1
ATOM 2154 O O . CYS A 1 274 ? 14.968 16.638 -10.949 1.00 94.25 274 CYS A O 1
ATOM 2156 N N . SER A 1 275 ? 13.620 15.111 -11.876 1.00 93.88 275 SER A N 1
ATOM 2157 C CA . SER A 1 275 ? 14.597 14.534 -12.820 1.00 93.88 275 SER A CA 1
ATOM 2158 C C . SER A 1 275 ? 15.871 13.926 -12.200 1.00 93.88 275 SER A C 1
ATOM 2160 O O . SER A 1 275 ? 16.723 13.420 -12.925 1.00 93.88 275 SER A O 1
ATOM 2162 N N . GLY A 1 276 ? 15.982 13.879 -10.868 1.00 91.12 276 GLY A N 1
ATOM 2163 C CA . GLY A 1 276 ? 17.096 13.244 -10.163 1.00 91.12 276 GLY A CA 1
ATOM 2164 C C . GLY A 1 276 ? 17.110 11.716 -10.291 1.00 91.12 276 GLY A C 1
ATOM 2165 O O . GLY A 1 276 ? 16.086 11.082 -10.552 1.00 91.12 276 GLY A O 1
ATOM 2166 N N . SER A 1 277 ? 18.273 11.104 -10.073 1.00 91.75 277 SER A N 1
ATOM 2167 C CA . SER A 1 277 ? 18.493 9.646 -10.140 1.00 91.75 277 SER A CA 1
ATOM 2168 C C . SER A 1 277 ? 18.757 8.996 -8.773 1.00 91.75 277 SER A C 1
ATOM 2170 O O . SER A 1 277 ? 19.016 7.795 -8.686 1.00 91.75 277 SER A O 1
ATOM 2172 N N . ARG A 1 278 ? 18.678 9.771 -7.682 1.00 94.50 278 ARG A N 1
ATOM 2173 C CA . ARG A 1 278 ? 18.946 9.297 -6.318 1.00 94.50 278 ARG A CA 1
ATOM 2174 C C . ARG A 1 278 ? 17.739 8.555 -5.751 1.00 94.50 278 ARG A C 1
ATOM 2176 O O . ARG A 1 278 ? 16.846 9.151 -5.146 1.00 94.50 278 ARG A O 1
ATOM 2183 N N . TRP A 1 279 ? 17.718 7.242 -5.945 1.00 95.75 279 TRP A N 1
ATOM 2184 C CA . TRP A 1 279 ? 16.670 6.355 -5.441 1.00 95.75 279 TRP A CA 1
ATOM 2185 C C . TRP A 1 279 ? 17.084 5.662 -4.143 1.00 95.75 279 TRP A C 1
ATOM 2187 O O . TRP A 1 279 ? 18.141 5.044 -4.057 1.00 95.75 279 TRP A O 1
ATOM 2197 N N . VAL A 1 280 ? 16.206 5.712 -3.143 1.00 94.88 280 VAL A N 1
ATOM 2198 C CA . VAL A 1 280 ? 16.359 5.026 -1.854 1.00 94.88 280 VAL A CA 1
ATOM 2199 C C . VAL A 1 280 ? 15.238 4.003 -1.712 1.00 94.88 280 VAL A C 1
ATOM 2201 O O . VAL A 1 280 ? 14.104 4.253 -2.125 1.00 94.88 280 VAL A O 1
ATOM 2204 N N . LYS A 1 281 ? 15.538 2.836 -1.134 1.00 94.44 281 LYS A N 1
ATOM 2205 C CA . LYS A 1 281 ? 14.519 1.817 -0.838 1.00 94.44 281 LYS A CA 1
ATOM 2206 C C . LYS A 1 281 ? 13.463 2.401 0.101 1.00 94.44 281 LYS A C 1
ATOM 2208 O O . LYS A 1 281 ? 13.790 3.116 1.046 1.00 94.44 281 LYS A O 1
ATOM 2213 N N . ALA A 1 282 ? 12.201 2.099 -0.171 1.00 94.56 282 ALA A N 1
ATOM 2214 C CA . ALA A 1 282 ? 11.075 2.590 0.607 1.00 94.56 282 ALA A CA 1
ATOM 2215 C C . ALA A 1 282 ? 10.170 1.431 1.045 1.00 94.56 282 ALA A C 1
ATOM 2217 O O . ALA A 1 282 ? 10.093 0.426 0.334 1.00 94.56 282 ALA A O 1
ATOM 2218 N N . PRO A 1 283 ? 9.475 1.567 2.184 1.00 94.75 283 PRO A N 1
ATOM 2219 C CA . PRO A 1 283 ? 8.446 0.615 2.595 1.00 94.75 283 PRO A CA 1
ATOM 2220 C C . PRO A 1 283 ? 7.282 0.597 1.599 1.00 94.75 283 PRO A C 1
ATOM 2222 O O . PRO A 1 283 ? 7.119 1.554 0.841 1.00 94.75 283 PRO A O 1
ATOM 2225 N N . MET A 1 284 ? 6.448 -0.446 1.578 1.00 92.69 284 MET A N 1
ATOM 2226 C CA . MET A 1 284 ? 5.311 -0.543 0.652 1.00 92.69 284 MET A CA 1
ATOM 2227 C C . MET A 1 284 ? 4.287 0.569 0.887 1.00 92.69 284 MET A C 1
ATOM 2229 O O . MET A 1 284 ? 3.821 1.189 -0.075 1.00 92.69 284 MET A O 1
ATOM 2233 N N . LEU A 1 285 ? 3.971 0.854 2.150 1.00 89.50 285 LEU A N 1
ATOM 2234 C CA . LEU A 1 285 ? 3.098 1.961 2.524 1.00 89.50 285 LEU A CA 1
ATOM 2235 C C . LEU A 1 285 ? 3.887 3.271 2.603 1.00 89.50 285 LEU A C 1
ATOM 2237 O O . LEU A 1 285 ? 5.098 3.292 2.830 1.00 89.50 285 LEU A O 1
ATOM 2241 N N . ARG A 1 286 ? 3.214 4.398 2.380 1.00 86.69 286 ARG A N 1
ATOM 2242 C CA . ARG A 1 286 ? 3.779 5.702 2.726 1.00 86.69 286 ARG A CA 1
ATOM 2243 C C . ARG A 1 286 ? 3.589 5.903 4.220 1.00 86.69 286 ARG A C 1
ATOM 2245 O O . ARG A 1 286 ? 2.453 5.864 4.678 1.00 86.69 286 ARG A O 1
ATOM 2252 N N . GLU A 1 287 ? 4.681 6.134 4.941 1.00 76.06 287 GLU A N 1
ATOM 2253 C CA . GLU A 1 287 ? 4.621 6.569 6.336 1.00 76.06 287 GLU A CA 1
ATOM 2254 C C . GLU A 1 287 ? 3.672 7.767 6.420 1.00 76.06 287 GLU A C 1
ATOM 2256 O O . GLU A 1 287 ? 3.907 8.819 5.808 1.00 76.06 287 GLU A O 1
ATOM 2261 N N . LYS A 1 288 ? 2.549 7.573 7.115 1.00 74.81 288 LYS A N 1
ATOM 2262 C CA . LYS A 1 288 ? 1.656 8.666 7.467 1.00 74.81 288 LYS A CA 1
ATOM 2263 C C . LYS A 1 288 ? 2.447 9.491 8.473 1.00 74.81 288 LYS A C 1
ATOM 2265 O O . LYS A 1 288 ? 2.616 9.074 9.613 1.00 74.81 288 LYS A O 1
ATOM 2270 N N . LYS A 1 289 ? 2.977 10.639 8.045 1.00 65.56 289 LYS A N 1
ATOM 2271 C CA . LYS A 1 289 ? 3.398 11.659 9.003 1.00 65.56 289 LYS A CA 1
ATOM 2272 C C . LYS A 1 289 ? 2.117 12.070 9.712 1.00 65.56 289 LYS A C 1
ATOM 2274 O O . LYS A 1 289 ? 1.302 12.775 9.125 1.00 65.56 289 LYS A O 1
ATOM 2279 N N . VAL A 1 290 ? 1.886 11.533 10.906 1.00 60.28 290 VAL A N 1
ATOM 2280 C CA . VAL A 1 290 ? 0.838 12.031 11.790 1.00 60.28 290 VAL A CA 1
ATOM 2281 C C . VAL A 1 290 ? 1.301 13.431 12.156 1.00 60.28 290 VAL A C 1
ATOM 2283 O O . VAL A 1 290 ? 2.178 13.606 12.997 1.00 60.28 290 VAL A O 1
ATOM 2286 N N . THR A 1 291 ? 0.834 14.420 11.398 1.00 55.75 291 THR A N 1
ATOM 2287 C CA . THR A 1 291 ? 1.147 15.831 11.611 1.00 55.75 291 THR A CA 1
ATOM 2288 C C . THR A 1 291 ? 0.449 16.271 12.887 1.00 55.75 291 THR A C 1
ATOM 2290 O O . THR A 1 291 ? -0.574 16.936 12.815 1.00 55.75 291 THR A O 1
ATOM 2293 N N . SER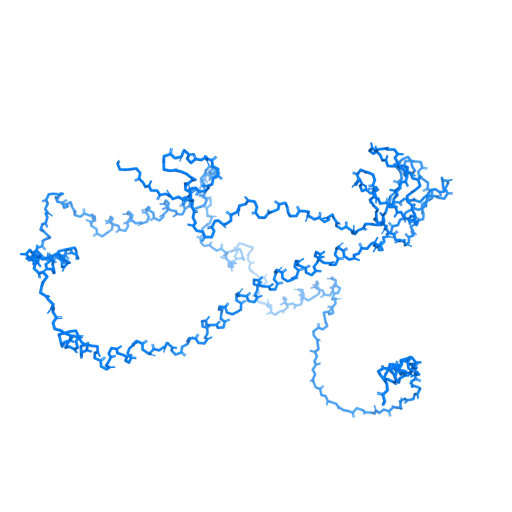 A 1 292 ? 1.000 15.873 14.037 1.00 52.31 292 SER A N 1
ATOM 2294 C CA . SER A 1 292 ? 0.476 16.148 15.371 1.00 52.31 292 SER A CA 1
ATOM 2295 C C . SER A 1 292 ? -0.947 15.601 15.595 1.00 52.31 292 SER A C 1
ATOM 2297 O O . SER A 1 292 ? -1.797 15.586 14.707 1.00 52.31 292 SER A O 1
ATOM 2299 N N . LEU A 1 293 ? -1.273 15.186 16.816 1.00 54.72 293 LEU A N 1
ATOM 2300 C CA . LEU A 1 293 ? -2.657 15.311 17.270 1.00 54.72 293 LEU A CA 1
ATOM 2301 C C . LEU A 1 293 ? -2.952 16.821 17.343 1.00 54.72 293 LEU A C 1
ATOM 2303 O O . LEU A 1 293 ? -2.859 17.436 18.396 1.00 54.72 293 LEU A O 1
ATOM 2307 N N . SER A 1 294 ? -3.197 17.445 16.189 1.00 49.59 294 SER A N 1
ATOM 2308 C CA . SER A 1 294 ? -3.341 18.898 16.036 1.00 49.59 294 SER A CA 1
ATOM 2309 C C . SER A 1 294 ? -4.630 19.443 16.648 1.00 49.59 294 SER A C 1
ATOM 2311 O O . SER A 1 294 ? -4.754 20.651 16.826 1.00 49.59 294 SER A O 1
ATOM 2313 N N . ALA A 1 295 ? -5.536 18.569 17.087 1.00 54.91 295 ALA A N 1
ATOM 2314 C CA . ALA A 1 295 ? -6.394 18.884 18.215 1.00 54.91 295 ALA A CA 1
ATOM 2315 C C . ALA A 1 295 ? -5.561 18.680 19.484 1.00 54.91 295 ALA A C 1
ATOM 2317 O O . ALA A 1 295 ? -5.611 17.617 20.102 1.00 54.91 295 ALA A O 1
ATOM 2318 N N . GLY A 1 296 ? -4.737 19.678 19.819 1.00 55.06 296 GLY A N 1
ATOM 2319 C CA . GLY A 1 296 ? -4.066 19.728 21.107 1.00 55.06 296 GLY A CA 1
ATOM 2320 C C . GLY A 1 296 ? -5.130 19.584 22.185 1.00 55.06 296 GLY A C 1
ATOM 2321 O O . GLY A 1 296 ? -5.903 20.511 22.417 1.00 55.06 296 GLY A O 1
ATOM 2322 N N . LEU A 1 297 ? -5.217 18.395 22.781 1.00 55.44 297 LEU A N 1
ATOM 2323 C CA . LEU A 1 297 ? -6.020 18.160 23.968 1.00 55.44 297 LEU A CA 1
ATOM 2324 C C . LEU A 1 297 ? -5.440 19.093 25.020 1.00 55.44 297 LEU A C 1
ATOM 2326 O O . LEU A 1 297 ? -4.363 18.831 25.557 1.00 55.44 297 LEU A O 1
ATOM 2330 N N . SER A 1 298 ? -6.099 20.230 25.244 1.00 58.62 298 SER A N 1
ATOM 2331 C CA . SER A 1 298 ? -5.703 21.096 26.335 1.00 58.62 298 SER A CA 1
ATOM 2332 C C . SER A 1 298 ? -5.961 20.314 27.609 1.00 58.62 298 SER A C 1
ATOM 2334 O O . SER A 1 298 ? -7.108 20.116 28.004 1.00 58.62 298 SER A O 1
ATOM 2336 N N . ILE A 1 299 ? -4.885 19.849 28.243 1.00 60.16 299 ILE A N 1
ATOM 2337 C CA . ILE A 1 299 ? -4.929 19.098 29.503 1.00 60.16 299 ILE A CA 1
ATOM 2338 C C . ILE A 1 299 ? -5.662 19.916 30.591 1.00 60.16 299 ILE A C 1
ATOM 2340 O O . ILE A 1 299 ? -6.105 19.353 31.588 1.00 60.16 299 ILE A O 1
ATOM 2344 N N . ARG A 1 300 ? -5.823 21.236 30.391 1.00 62.66 300 ARG A N 1
ATOM 2345 C CA . ARG A 1 300 ? -6.432 22.187 31.330 1.00 62.66 300 ARG A CA 1
ATOM 2346 C C . ARG A 1 300 ? -7.665 22.947 30.804 1.00 62.66 300 ARG A C 1
ATOM 2348 O O . ARG A 1 300 ? -8.180 23.782 31.535 1.00 62.66 300 ARG A O 1
ATOM 2355 N N . GLY A 1 301 ? -8.159 22.670 29.593 1.00 62.62 301 GLY A N 1
ATOM 2356 C CA . GLY A 1 301 ? -9.214 23.480 28.951 1.00 62.62 301 GLY A CA 1
ATOM 2357 C C . GLY A 1 301 ? -8.688 24.753 28.268 1.00 62.62 301 GLY A C 1
ATOM 2358 O O . GLY A 1 301 ? -7.479 24.970 28.207 1.00 62.62 301 GLY A O 1
ATOM 2359 N N . GLU A 1 302 ? -9.568 25.555 27.666 1.00 60.62 302 GLU A N 1
ATOM 2360 C CA . GLU A 1 302 ? -9.184 26.816 27.015 1.00 60.62 302 GLU A CA 1
ATOM 2361 C C . GLU A 1 302 ? -8.650 27.818 28.051 1.00 60.62 302 GLU A C 1
ATOM 2363 O O . GLU A 1 302 ? -9.398 28.315 28.886 1.00 60.62 302 GLU A O 1
ATOM 2368 N N . GLU A 1 303 ? -7.341 28.080 28.024 1.00 61.91 303 GLU A N 1
ATOM 2369 C CA . GLU A 1 303 ? -6.725 29.137 28.827 1.00 61.91 303 GLU A CA 1
ATOM 2370 C C . GLU A 1 303 ? -6.668 30.433 28.008 1.00 61.91 303 GLU A C 1
ATOM 2372 O O . GLU A 1 303 ? -6.049 30.491 26.941 1.00 61.91 303 GLU A O 1
ATOM 2377 N N . GLU A 1 304 ? -7.327 31.486 28.499 1.00 59.09 304 GLU A N 1
ATOM 2378 C CA . GLU A 1 304 ? -7.138 32.834 27.969 1.00 59.09 304 GLU A CA 1
ATOM 2379 C C . GLU A 1 304 ? -5.705 33.276 28.283 1.00 59.09 304 GLU A C 1
ATOM 2381 O O . GLU A 1 304 ? -5.279 33.289 29.438 1.00 59.09 304 GLU A O 1
ATOM 2386 N N . SER A 1 305 ? -4.930 33.645 27.259 1.00 59.69 305 SER A N 1
ATOM 2387 C CA . SER A 1 305 ? -3.548 34.101 27.469 1.00 59.69 305 SER A CA 1
ATOM 2388 C C . SER A 1 305 ? -3.473 35.423 28.245 1.00 59.69 305 SER A C 1
ATOM 2390 O O . SER A 1 305 ? -2.445 35.723 28.848 1.00 59.69 305 SER A O 1
ATOM 2392 N N . TYR A 1 306 ? -4.548 36.215 28.235 1.00 64.81 306 TYR A N 1
ATOM 2393 C CA . TYR A 1 306 ? -4.717 37.411 29.054 1.00 64.81 306 TYR A CA 1
ATOM 2394 C C . TYR A 1 306 ? -6.210 37.687 29.282 1.00 64.81 306 TYR A C 1
ATOM 2396 O O . TYR A 1 306 ? -7.039 37.306 28.459 1.00 64.81 306 TYR A O 1
ATOM 2404 N N . ILE A 1 307 ? -6.538 38.373 30.381 1.00 61.78 307 ILE A N 1
ATOM 2405 C CA . ILE A 1 307 ? -7.915 38.751 30.736 1.00 61.78 307 ILE A CA 1
ATOM 2406 C C . ILE A 1 307 ? -8.502 39.631 29.623 1.00 61.78 307 ILE A C 1
ATOM 2408 O O . ILE A 1 307 ? -8.018 40.741 29.392 1.00 61.78 307 ILE A O 1
ATOM 2412 N N . GLY A 1 308 ? -9.536 39.131 28.938 1.00 62.97 308 GLY A N 1
ATOM 2413 C CA . GLY A 1 308 ? -10.176 39.809 27.803 1.00 62.97 308 GLY A CA 1
ATOM 2414 C C . GLY A 1 308 ? -9.581 39.459 26.433 1.00 62.97 308 GLY A C 1
ATOM 2415 O O . GLY A 1 308 ? -9.823 40.172 25.457 1.00 62.97 308 GLY A O 1
ATOM 2416 N N . GLY A 1 309 ? -8.785 38.392 26.342 1.00 63.56 309 GLY A N 1
ATOM 2417 C CA . GLY A 1 309 ? -8.280 37.867 25.078 1.00 63.56 309 GLY A CA 1
ATOM 2418 C C . GLY A 1 309 ? -9.379 37.198 24.267 1.00 63.56 309 GLY A C 1
ATOM 2419 O O . GLY A 1 309 ? -10.002 36.245 24.718 1.00 63.56 309 GLY A O 1
ATOM 2420 N N . GLN A 1 310 ? -9.614 37.683 23.048 1.00 57.69 310 GLN A N 1
ATOM 2421 C CA . GLN A 1 310 ? -10.618 37.100 22.167 1.00 57.69 310 GLN A CA 1
ATOM 2422 C C . GLN A 1 310 ? -10.211 35.672 21.781 1.00 57.69 310 GLN A C 1
ATOM 2424 O O . GLN A 1 310 ? -9.193 35.453 21.119 1.00 57.69 310 GLN A O 1
ATOM 2429 N N . VAL A 1 311 ? -11.026 34.706 22.205 1.00 57.94 311 VAL A N 1
ATOM 2430 C CA . VAL A 1 311 ? -10.921 33.296 21.832 1.00 57.94 311 VAL A CA 1
ATOM 2431 C C . VAL A 1 311 ? -10.918 33.183 20.308 1.00 57.94 311 VAL A C 1
ATOM 2433 O O . VAL A 1 311 ? -11.864 33.579 19.623 1.00 57.94 311 VAL A O 1
ATOM 2436 N N . THR A 1 312 ? -9.820 32.673 19.752 1.00 56.03 312 THR A N 1
ATOM 2437 C CA . THR A 1 312 ? -9.719 32.447 18.309 1.00 56.03 312 THR A CA 1
ATOM 2438 C C . THR A 1 312 ? -10.559 31.228 17.948 1.00 56.03 312 THR A C 1
ATOM 2440 O O . THR A 1 312 ? -10.250 30.098 18.328 1.00 56.03 312 THR A O 1
ATOM 2443 N N . ALA A 1 313 ? -11.653 31.474 17.222 1.00 52.31 313 ALA A N 1
ATOM 2444 C CA . ALA A 1 313 ? -12.575 30.451 16.747 1.00 52.31 313 ALA A CA 1
ATOM 2445 C C . ALA A 1 313 ? -11.814 29.365 15.967 1.00 52.31 313 ALA A C 1
ATOM 2447 O O . ALA A 1 313 ? -11.280 29.597 14.882 1.00 52.31 313 ALA A O 1
ATOM 2448 N N . GLY A 1 314 ? -11.738 28.178 16.561 1.00 50.75 314 GLY A N 1
ATOM 2449 C CA . GLY A 1 314 ? -10.973 27.045 16.040 1.00 50.75 314 GLY A CA 1
ATOM 2450 C C . GLY A 1 314 ? -10.672 25.975 17.089 1.00 50.75 314 GLY A C 1
ATOM 2451 O O . GLY A 1 314 ? -10.334 24.847 16.735 1.00 50.75 314 GLY A O 1
ATOM 2452 N N . LYS A 1 315 ? -10.847 26.287 18.378 1.00 52.22 315 LYS A N 1
ATOM 2453 C CA . LYS A 1 315 ? -10.745 25.326 19.479 1.00 52.22 315 LYS A CA 1
ATOM 2454 C C . LYS A 1 315 ? -12.145 25.011 20.020 1.00 52.22 315 LYS A C 1
ATOM 2456 O O . LYS A 1 315 ? -12.667 25.716 20.860 1.00 52.22 315 LYS A O 1
ATOM 2461 N N . ASN A 1 316 ? -12.748 23.980 19.430 1.00 48.94 316 ASN A N 1
ATOM 2462 C CA . ASN A 1 316 ? -13.856 23.148 19.925 1.00 48.94 316 ASN A CA 1
ATOM 2463 C C . ASN A 1 316 ? -14.803 23.759 20.993 1.00 48.94 316 ASN A C 1
ATOM 2465 O O . ASN A 1 316 ? -14.542 23.648 22.188 1.00 48.94 316 ASN A O 1
ATOM 2469 N N . ILE A 1 317 ? -15.956 24.279 20.554 1.00 48.56 317 ILE A N 1
ATOM 2470 C CA . ILE A 1 317 ? -17.155 24.409 21.395 1.00 48.56 317 ILE A CA 1
ATOM 2471 C C . ILE A 1 317 ? -18.284 23.566 20.795 1.00 48.56 317 ILE A C 1
ATOM 2473 O O . ILE A 1 317 ? -19.067 24.034 19.978 1.00 48.56 317 ILE A O 1
ATOM 2477 N N . ASP A 1 318 ? -18.360 22.300 21.195 1.00 48.66 318 ASP A N 1
ATOM 2478 C CA . ASP A 1 318 ? -19.568 21.487 21.019 1.00 48.66 318 ASP A CA 1
ATOM 2479 C C . ASP A 1 318 ? -20.267 21.401 22.383 1.00 48.66 318 ASP A C 1
ATOM 2481 O O . ASP A 1 318 ? -20.286 20.374 23.059 1.00 48.66 318 ASP A O 1
ATOM 2485 N N . LEU A 1 319 ? -20.759 22.550 22.851 1.00 48.97 319 LEU A N 1
ATOM 2486 C CA . LEU A 1 319 ? -21.695 22.627 23.967 1.00 48.97 319 LEU A CA 1
ATOM 2487 C C . LEU A 1 319 ? -22.991 23.213 23.426 1.00 48.97 319 LEU A C 1
ATOM 2489 O O . LEU A 1 319 ? -23.175 24.424 23.345 1.00 48.97 319 LEU A O 1
ATOM 2493 N N . LEU A 1 320 ? -23.871 22.298 23.026 1.00 45.81 320 LEU A N 1
ATOM 2494 C CA . LEU A 1 320 ? -25.276 22.547 22.751 1.00 45.81 320 LEU A CA 1
ATOM 2495 C C . LEU A 1 320 ? -25.921 23.142 24.018 1.00 45.81 320 LEU A C 1
ATOM 2497 O O . LEU A 1 320 ? -26.349 22.410 24.911 1.00 45.81 320 LEU A O 1
ATOM 2501 N N . VAL A 1 321 ? -25.976 24.466 24.117 1.00 42.94 321 VAL A N 1
ATOM 2502 C CA . VAL A 1 321 ? -26.859 25.156 25.061 1.00 42.94 321 VAL A CA 1
ATOM 2503 C C . VAL A 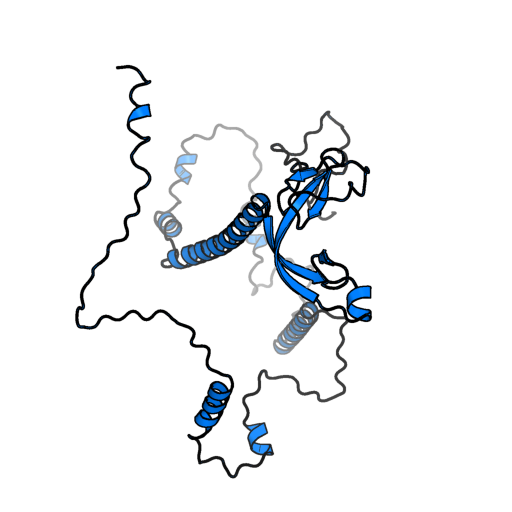1 321 ? -28.024 25.709 24.239 1.00 42.94 321 VAL A C 1
ATOM 2505 O O . VAL A 1 321 ? -27.774 26.426 23.274 1.00 42.94 321 VAL A O 1
ATOM 2508 N N . PRO A 1 322 ? -29.284 25.348 24.541 1.00 48.38 322 PRO A N 1
ATOM 2509 C CA . PRO A 1 322 ? -30.433 25.940 23.870 1.00 48.38 322 PRO A CA 1
ATOM 2510 C C . PRO A 1 322 ? -30.553 27.415 24.254 1.00 48.38 322 PRO A C 1
ATOM 2512 O O . PRO A 1 322 ? -30.573 27.738 25.444 1.00 48.38 322 PRO A O 1
ATOM 2515 N N . ASP A 1 323 ? -30.663 28.278 23.246 1.00 45.81 323 ASP A N 1
ATOM 2516 C CA . ASP A 1 323 ? -30.946 29.699 23.430 1.00 45.81 323 ASP A CA 1
ATOM 2517 C C . ASP A 1 323 ? -32.248 29.870 24.228 1.00 45.81 323 ASP A C 1
ATOM 2519 O O . ASP A 1 323 ? -33.289 29.299 23.884 1.00 45.81 323 ASP A O 1
ATOM 2523 N N . SER A 1 324 ? -32.152 30.617 25.330 1.00 38.22 324 SER A N 1
ATOM 2524 C CA . SER A 1 324 ? -33.285 31.092 26.134 1.00 38.22 324 SER A CA 1
ATOM 2525 C C . SER A 1 324 ? -33.625 32.519 25.740 1.00 38.22 324 SER A C 1
ATOM 2527 O O . SER A 1 324 ? -32.665 33.307 25.585 1.00 38.22 324 SER A O 1
#

Organism: NCBI:txid116150

Foldseek 3Di:
DDPVVVVPVPPPPDDDDDDDDDDDDDDDDDDDDDDPPPDPDDVVNVVVVVVVVPPPCPPPPPDDPVVVVVPDDDDDDDDDPPDDDDDDPVDDPVRVVVVVVVVVVVVVCVVVPHDPDDDPPPQDPDPPDDHDPVVVVVVVPPDDDDDDPDPDDPVVVVVVPPVCDPVVVCVVVDDDPVVVVVVVVVVVVVCVVVVVVVVVVVVVVQQQPDFKDKAKWKAFPVVRDIGNDDDPVCVVVVTDIDIDIAIWGKKAA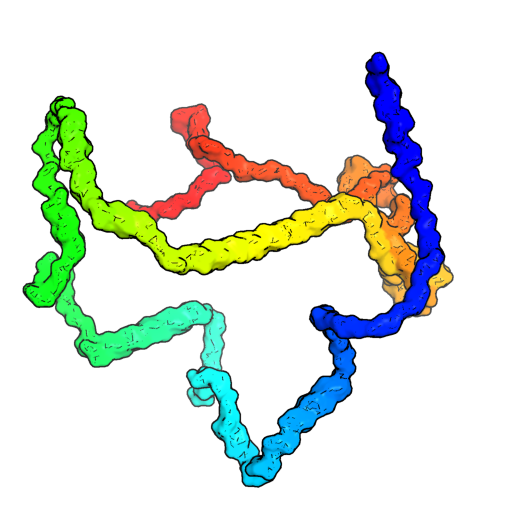PPPRDIDIDRDPADPAADPPPSHRRIDGGGNDDPPPPVPVVLPPPPPPDDQPDDPRDDDPDNDDPDPDDDD

pLDDT: mean 70.29, std 20.3, range [33.81, 97.06]

InterPro domains:
  IPR015411 Replication factor Mcm10, C-terminal [SM01280] (4-309)
  IPR040184 Minichromosome maintenance protein 10 [PTHR13454] (40-289)
  IPR056791 Mcm10, C-terminal zinc binding motif [PF09332] (256-304)

Sequence (324 aa):
MSLSDYYKSEADSLMTNKAPLGAGAMKGNTGLLHSPTAQRLTDTQRLSNLTNVNKNNDKLQNQSLAEKVANSPTLGKGFRLKGSGFVDLSMSYSQRNAEKTKLNAIRLIQQKGGLEKHDPMNTKGTETGKKRALDMLNNSTSDENESKRTKANEEEYKKLKPIMSERFKKILEATSAHGNLIKQHEDDEQEKYFNKLEKKEAMEEKMLNTFKLACKAVRCAKCKYTAFSAAQICKDERHPLKVLDTFKRFFKCADCNNRTVSLEILPLRSCSNCSGSRWVKAPMLREKKVTSLSAGLSIRGEEESYIGGQVTAGKNIDLLVPDS

Secondary structure (DSSP, 8-state):
--TTSSTTSSSSSS---PPPP---------------------HHHHHHHHHHGGGS-TT-TT--HHHHHHTS--SSS-----S------SS-HHHHHHHHHHHHHHHHHHHTT------TT--S--TTS---HHHHHHTT-------------TTHHHHSGGGS-HHHHHHHH---TTHHHHHHHHHHHHHHHHHHHHHHHHHHHHHHH-SEEEEEEEEETTT--EESS--HHHHHTT--EEEEEEEEEEEEETTT--EEEESSSS-SSPPTTT----EEE--SS--------SS---TT----SSTT----TTS---------